Protein AF-A0A942IV85-F1 (afdb_monomer)

Radius of gyration: 24.31 Å; Cα contacts (8 Å, |Δi|>4): 214; chains: 1; bounding box: 46×43×75 Å

Structure (mmCIF, N/CA/C/O backbone):
data_AF-A0A942IV85-F1
#
_entry.id   AF-A0A942IV85-F1
#
loop_
_atom_site.group_PDB
_atom_site.id
_atom_site.type_symbol
_atom_site.label_atom_id
_atom_site.label_alt_id
_atom_site.label_comp_id
_atom_site.label_asym_id
_atom_site.label_entity_id
_atom_site.label_seq_id
_atom_site.pdbx_PDB_ins_code
_atom_site.Cartn_x
_atom_site.Cartn_y
_atom_site.Cartn_z
_atom_site.occupancy
_atom_site.B_iso_or_equiv
_atom_site.auth_seq_id
_atom_site.auth_comp_id
_atom_site.auth_asym_id
_atom_site.auth_atom_id
_atom_site.pdbx_PDB_model_num
ATOM 1 N N . MET A 1 1 ? 22.080 -27.939 54.620 1.00 50.59 1 MET A N 1
ATOM 2 C CA . MET A 1 1 ? 21.504 -26.982 53.640 1.00 50.59 1 MET A CA 1
ATOM 3 C C . MET A 1 1 ? 20.611 -27.717 52.631 1.00 50.59 1 MET A C 1
ATOM 5 O O . MET A 1 1 ? 20.996 -27.846 51.479 1.00 50.59 1 MET A O 1
ATOM 9 N N . SER A 1 2 ? 19.436 -28.221 53.040 1.00 52.16 2 SER A N 1
ATOM 10 C CA . SER A 1 2 ? 18.543 -28.974 52.127 1.00 52.16 2 SER A CA 1
ATOM 11 C C . SER A 1 2 ? 17.044 -28.656 52.254 1.00 52.16 2 SER A C 1
ATOM 13 O O . SER A 1 2 ? 16.281 -29.064 51.386 1.00 52.16 2 SER A O 1
ATOM 15 N N . ASP A 1 3 ? 16.595 -27.911 53.267 1.00 55.75 3 ASP A N 1
ATOM 16 C CA . ASP A 1 3 ? 15.151 -27.805 53.556 1.00 55.75 3 ASP A CA 1
ATOM 17 C C . ASP A 1 3 ? 14.451 -26.578 52.948 1.00 55.75 3 ASP A C 1
ATOM 19 O O . ASP A 1 3 ? 13.241 -26.570 52.723 1.00 55.75 3 ASP A O 1
ATOM 23 N N . THR A 1 4 ? 15.197 -25.521 52.623 1.00 48.81 4 THR A N 1
ATOM 24 C CA . THR A 1 4 ? 14.591 -24.247 52.204 1.00 48.81 4 THR A CA 1
ATOM 25 C C . THR A 1 4 ? 14.158 -24.240 50.735 1.00 48.81 4 THR A C 1
ATOM 27 O O . THR A 1 4 ? 13.223 -23.530 50.376 1.00 48.81 4 THR A O 1
ATOM 30 N N . LYS A 1 5 ? 14.788 -25.059 49.877 1.00 52.62 5 LYS A N 1
ATOM 31 C CA . LYS A 1 5 ? 14.434 -25.143 48.448 1.00 52.62 5 LYS A CA 1
ATOM 32 C C . LYS A 1 5 ? 13.103 -25.874 48.229 1.00 52.62 5 LYS A C 1
ATOM 34 O O . LYS A 1 5 ? 12.302 -25.428 47.416 1.00 52.62 5 LYS A O 1
ATOM 39 N N . ASN A 1 6 ? 12.818 -26.926 49.001 1.00 49.59 6 ASN A N 1
ATOM 40 C CA . ASN A 1 6 ? 11.584 -27.705 48.844 1.00 49.59 6 ASN A CA 1
ATOM 41 C C . ASN A 1 6 ? 10.332 -26.953 49.325 1.00 49.59 6 ASN A C 1
ATOM 43 O O . ASN A 1 6 ? 9.274 -27.068 48.713 1.00 49.59 6 ASN A O 1
ATOM 47 N N . LYS A 1 7 ? 10.447 -26.117 50.366 1.00 54.88 7 LYS A N 1
ATOM 48 C CA . LYS A 1 7 ? 9.315 -25.330 50.891 1.00 54.88 7 LYS A CA 1
ATOM 49 C C . LYS A 1 7 ? 8.825 -24.230 49.939 1.00 54.88 7 LYS A C 1
ATOM 51 O O . LYS A 1 7 ? 7.648 -23.891 49.983 1.00 54.88 7 LYS A O 1
ATOM 56 N N . ALA A 1 8 ? 9.692 -23.703 49.070 1.00 54.25 8 ALA A N 1
ATOM 57 C CA . ALA A 1 8 ? 9.336 -22.677 48.082 1.00 54.25 8 ALA A CA 1
ATOM 58 C C . ALA A 1 8 ? 8.758 -23.253 46.772 1.00 54.25 8 ALA A C 1
ATOM 60 O O . ALA A 1 8 ? 8.040 -22.558 46.057 1.00 54.25 8 ALA A O 1
ATOM 61 N N . LEU A 1 9 ? 9.033 -24.526 46.465 1.00 49.31 9 LEU A N 1
ATOM 62 C CA . LEU A 1 9 ? 8.540 -25.216 45.265 1.00 49.31 9 LEU A CA 1
ATOM 63 C C . LEU A 1 9 ? 7.081 -25.686 45.400 1.00 49.31 9 LEU A C 1
ATOM 65 O O . LEU A 1 9 ? 6.338 -25.656 44.420 1.00 49.31 9 LEU A O 1
ATOM 69 N N . VAL A 1 10 ? 6.642 -26.054 46.608 1.00 55.12 10 VAL A N 1
ATOM 70 C CA . VAL A 1 10 ? 5.277 -26.556 46.862 1.00 55.12 10 VAL A CA 1
ATOM 71 C C . VAL A 1 10 ? 4.178 -25.516 46.559 1.00 55.12 10 VAL A C 1
ATOM 73 O O . VAL A 1 10 ? 3.236 -25.867 45.846 1.00 55.12 10 VAL A O 1
ATOM 76 N N . PRO A 1 11 ? 4.278 -24.236 46.977 1.00 54.62 11 PRO A N 1
ATOM 77 C CA . PRO A 1 11 ? 3.274 -23.218 46.645 1.00 54.62 11 PRO A CA 1
ATOM 78 C C . PRO A 1 11 ? 3.204 -22.918 45.140 1.00 54.62 11 PRO A C 1
ATOM 80 O O . PRO A 1 11 ? 2.125 -22.689 44.592 1.00 54.62 11 PRO A O 1
ATOM 83 N N . ILE A 1 12 ? 4.347 -22.962 44.446 1.00 53.62 12 ILE A N 1
ATOM 84 C CA . ILE A 1 12 ? 4.438 -22.733 42.996 1.00 53.62 12 ILE A CA 1
ATOM 85 C C . ILE A 1 12 ? 3.801 -23.901 42.234 1.00 53.62 12 ILE A C 1
ATOM 87 O O . ILE A 1 12 ? 3.035 -23.684 41.296 1.00 53.62 12 ILE A O 1
ATOM 91 N N . GLN A 1 13 ? 4.041 -25.143 42.665 1.00 57.56 13 GLN A N 1
ATOM 92 C CA . GLN A 1 13 ? 3.409 -26.333 42.087 1.00 57.56 13 GLN A CA 1
ATOM 93 C C . GLN A 1 13 ? 1.899 -26.389 42.356 1.00 57.56 13 GLN A C 1
ATOM 95 O O . GLN A 1 13 ? 1.132 -26.753 41.461 1.00 57.56 13 GLN A O 1
ATOM 100 N N . GLN A 1 14 ? 1.449 -25.976 43.545 1.00 58.53 14 GLN A N 1
ATOM 101 C CA . GLN A 1 14 ? 0.024 -25.830 43.856 1.00 58.53 14 GLN A CA 1
ATOM 102 C C . GLN A 1 14 ? -0.627 -24.760 42.968 1.00 58.53 14 GLN A C 1
ATOM 104 O O . GLN A 1 14 ? -1.666 -25.022 42.364 1.00 58.53 14 GLN A O 1
ATOM 109 N N . SER A 1 15 ? 0.029 -23.611 42.782 1.00 57.16 15 SER A N 1
ATOM 110 C CA . SER A 1 15 ? -0.441 -22.529 41.904 1.00 57.16 15 SER A CA 1
ATOM 111 C C . SER A 1 15 ? -0.508 -22.956 40.430 1.00 57.16 15 SER A C 1
ATOM 113 O O . SER A 1 15 ? -1.513 -22.728 39.761 1.00 57.16 15 SER A O 1
ATOM 115 N N . LEU A 1 16 ? 0.506 -23.670 39.929 1.00 53.66 16 LEU A N 1
ATOM 116 C CA . LEU A 1 16 ? 0.514 -24.248 38.577 1.00 53.66 16 LEU A CA 1
ATOM 117 C C . LEU A 1 16 ? -0.600 -25.279 38.374 1.00 53.66 16 LEU A C 1
ATOM 119 O O . LEU A 1 16 ? -1.189 -25.354 37.297 1.00 53.66 16 LEU A O 1
ATOM 123 N N . THR A 1 17 ? -0.901 -26.070 39.403 1.00 65.44 17 THR A N 1
ATOM 124 C CA . THR A 1 17 ? -1.983 -27.060 39.356 1.00 65.44 17 THR A CA 1
ATOM 125 C C . THR A 1 17 ? -3.343 -26.374 39.269 1.00 65.44 17 THR A C 1
ATOM 127 O O . THR A 1 17 ? -4.186 -26.801 38.483 1.00 65.44 17 THR A O 1
ATOM 130 N N . VAL A 1 18 ? -3.541 -25.273 40.001 1.00 67.06 18 VAL A N 1
ATOM 131 C CA . VAL A 1 18 ? -4.758 -24.449 39.919 1.00 67.06 18 VAL A CA 1
ATOM 132 C C . VAL A 1 18 ? -4.914 -23.837 38.524 1.00 67.06 18 VAL A C 1
ATOM 134 O O . VAL A 1 18 ? -5.983 -23.964 37.932 1.00 67.06 18 VAL A O 1
ATOM 137 N N . VAL A 1 19 ? -3.848 -23.271 37.947 1.00 60.62 19 VAL A N 1
ATOM 138 C CA . VAL A 1 19 ? -3.878 -22.681 36.593 1.00 60.62 19 VAL A CA 1
ATOM 139 C C . VAL A 1 19 ? -4.186 -23.733 35.521 1.00 60.62 19 VAL A C 1
ATOM 141 O O . VAL A 1 19 ? -5.043 -23.510 34.668 1.00 60.62 19 VAL A O 1
ATOM 144 N N . LYS A 1 20 ? -3.560 -24.915 35.586 1.00 62.38 20 LYS A N 1
ATOM 145 C CA . LYS A 1 20 ? -3.846 -26.021 34.653 1.00 62.38 20 LYS A CA 1
ATOM 146 C C . LYS A 1 20 ? -5.282 -26.527 34.775 1.00 62.38 20 LYS A C 1
ATOM 148 O O . LYS A 1 20 ? -5.912 -26.834 33.767 1.00 62.38 20 LYS A O 1
ATOM 153 N N . LYS A 1 21 ? -5.812 -26.594 35.999 1.00 69.50 21 LYS A N 1
ATOM 154 C CA . LYS A 1 21 ? -7.201 -26.996 36.248 1.00 69.50 21 LYS A CA 1
ATOM 155 C C . LYS A 1 21 ? -8.179 -25.955 35.699 1.00 69.50 21 LYS A C 1
ATOM 157 O O . LYS A 1 21 ? -9.176 -26.339 35.099 1.00 69.50 21 LYS A O 1
ATOM 162 N N . GLN A 1 22 ? -7.859 -24.667 35.829 1.00 54.66 22 GLN A N 1
ATOM 163 C CA . GLN A 1 22 ? -8.651 -23.576 35.262 1.00 54.66 22 GLN A CA 1
ATOM 164 C C . GLN A 1 22 ? -8.666 -23.620 33.726 1.00 54.66 22 GLN A C 1
ATOM 166 O O . GLN A 1 22 ? -9.737 -23.528 33.138 1.00 54.66 22 GLN A O 1
ATOM 171 N N . LEU A 1 23 ? -7.515 -23.846 33.080 1.00 60.44 23 LEU A N 1
ATOM 172 C CA . LEU A 1 23 ? -7.414 -24.022 31.622 1.00 60.44 23 LEU A CA 1
ATOM 173 C C . LEU A 1 23 ? -8.252 -25.206 31.121 1.00 60.44 23 LEU A C 1
ATOM 175 O O . LEU A 1 23 ? -9.018 -25.062 30.173 1.00 60.44 23 LEU A O 1
ATOM 179 N N . ALA A 1 24 ? -8.183 -26.351 31.804 1.00 66.88 24 ALA A N 1
ATOM 180 C CA . ALA A 1 24 ? -8.961 -27.534 31.439 1.00 66.88 24 ALA A CA 1
ATOM 181 C C . ALA A 1 24 ? -10.480 -27.329 31.598 1.00 66.88 24 ALA A C 1
ATOM 183 O O . ALA A 1 24 ? -11.266 -27.889 30.833 1.00 66.88 24 ALA A O 1
ATOM 184 N N . ILE A 1 25 ? -10.906 -26.523 32.578 1.00 63.16 25 ILE A N 1
ATOM 185 C CA . ILE A 1 25 ? -12.312 -26.128 32.739 1.00 63.16 25 ILE A CA 1
ATOM 186 C C . ILE A 1 25 ? -12.743 -25.241 31.565 1.00 63.16 25 ILE A C 1
ATOM 188 O O . ILE A 1 25 ? -13.806 -25.482 30.997 1.00 63.16 25 ILE A O 1
ATOM 192 N N . THR A 1 26 ? -11.913 -24.281 31.149 1.00 55.78 26 THR A N 1
ATOM 193 C CA . THR A 1 26 ? -12.171 -23.435 29.972 1.00 55.78 26 THR A CA 1
ATOM 194 C C . THR A 1 26 ? -12.308 -24.270 28.696 1.00 55.78 26 THR A C 1
ATOM 196 O O . THR A 1 26 ? -13.283 -24.110 27.965 1.00 55.78 26 THR A O 1
ATOM 199 N N . ASP A 1 27 ? -11.409 -25.232 28.472 1.00 64.81 27 ASP A N 1
ATOM 200 C CA . ASP A 1 27 ? -11.456 -26.145 27.319 1.00 64.81 27 ASP A CA 1
ATOM 201 C C . ASP A 1 27 ? -12.686 -27.056 27.318 1.00 64.81 27 ASP A C 1
ATOM 203 O O . ASP A 1 27 ? -13.197 -27.423 26.257 1.00 64.81 27 ASP A O 1
ATOM 207 N N . LYS A 1 28 ? -13.177 -27.435 28.501 1.00 64.25 28 LYS A N 1
ATOM 208 C CA . LYS A 1 28 ? -14.387 -28.250 28.637 1.00 64.25 28 LYS A CA 1
ATOM 209 C C . LYS A 1 28 ? -15.650 -27.424 28.387 1.00 64.25 28 LYS A C 1
ATOM 211 O O . LYS A 1 28 ? -16.526 -27.866 27.650 1.00 64.25 28 LYS A O 1
ATOM 216 N N . LEU A 1 29 ? -15.700 -26.196 28.906 1.00 53.84 29 LEU A N 1
ATOM 217 C CA . LEU A 1 29 ? -16.782 -25.242 28.639 1.00 53.84 29 LEU A CA 1
ATOM 218 C C . LEU A 1 29 ? -16.855 -24.851 27.149 1.00 53.84 29 LEU A C 1
ATOM 220 O O . LEU A 1 29 ? -17.952 -24.671 26.624 1.00 53.84 29 LEU A O 1
ATOM 224 N N . LEU A 1 30 ? -15.717 -24.804 26.442 1.00 55.66 30 LEU A N 1
ATOM 225 C CA . LEU A 1 30 ? -15.637 -24.587 24.987 1.00 55.66 30 LEU A CA 1
ATOM 226 C C . LEU A 1 30 ? -16.273 -25.714 24.154 1.00 55.66 30 LEU A C 1
ATOM 228 O O . LEU A 1 30 ? -16.640 -25.483 23.000 1.00 55.66 30 LEU A O 1
ATOM 232 N N . LYS A 1 31 ? -16.400 -26.924 24.713 1.00 59.03 31 LYS A N 1
ATOM 233 C CA . LYS A 1 31 ? -16.857 -28.121 23.989 1.00 59.03 31 LYS A CA 1
ATOM 234 C C . LYS A 1 31 ? -18.334 -28.468 24.201 1.00 59.03 31 LYS A C 1
ATOM 236 O O . LYS A 1 31 ? -18.861 -29.236 23.405 1.00 59.03 31 LYS A O 1
ATOM 241 N N . GLU A 1 32 ? -19.011 -27.921 25.216 1.00 61.81 32 GLU A N 1
ATOM 242 C CA . GLU A 1 32 ? -20.296 -28.476 25.693 1.00 61.81 32 GLU A CA 1
ATOM 243 C C . GLU A 1 32 ? -21.572 -27.625 25.513 1.00 61.81 32 GLU A C 1
ATOM 245 O O . GLU A 1 32 ? -22.625 -28.059 25.968 1.00 61.81 32 GLU A O 1
ATOM 250 N N . SER A 1 33 ? -21.604 -26.477 24.819 1.00 45.06 33 SER A N 1
ATOM 251 C CA . SER A 1 33 ? -22.918 -25.852 24.527 1.00 45.06 33 SER A CA 1
ATOM 252 C C . SER A 1 33 ? -22.951 -24.875 23.347 1.00 45.06 33 SER A C 1
ATOM 254 O O . SER A 1 33 ? -21.920 -24.435 22.840 1.00 45.06 33 SER A O 1
ATOM 256 N N . ASP A 1 34 ? -24.167 -24.487 22.946 1.00 55.09 34 ASP A N 1
ATOM 257 C CA . ASP A 1 34 ? -24.512 -23.413 21.991 1.00 55.09 34 ASP A CA 1
ATOM 258 C C . ASP A 1 34 ? -23.911 -22.034 22.376 1.00 55.09 34 ASP A C 1
ATOM 260 O O . ASP A 1 34 ? -23.892 -21.085 21.591 1.00 55.09 34 ASP A O 1
ATOM 264 N N . GLN A 1 35 ? -23.293 -21.931 23.561 1.00 49.50 35 GLN A N 1
ATOM 265 C CA . GLN A 1 35 ? -22.376 -20.843 23.892 1.00 49.50 35 GLN A CA 1
ATOM 266 C C . GLN A 1 35 ? -21.073 -20.881 23.088 1.00 49.50 35 GLN A C 1
ATOM 268 O O . GLN A 1 35 ? -20.356 -19.895 23.097 1.00 49.50 35 GLN A O 1
ATOM 273 N N . SER A 1 36 ? -20.767 -21.928 22.321 1.00 48.81 36 SER A N 1
ATOM 274 C CA . SER A 1 36 ? -19.598 -21.973 21.431 1.00 48.81 36 SER A CA 1
ATOM 275 C C . SER A 1 36 ? -19.597 -20.851 20.390 1.00 48.81 36 SER A C 1
ATOM 277 O O . SER A 1 36 ? -18.526 -20.375 20.031 1.00 48.81 36 SER A O 1
ATOM 279 N N . LYS A 1 37 ? -20.763 -20.352 19.947 1.00 48.72 37 LYS A N 1
ATOM 280 C CA . LYS A 1 37 ? -20.853 -19.154 19.092 1.00 48.72 37 LYS A CA 1
ATOM 281 C C . LYS A 1 37 ? -20.608 -17.864 19.867 1.00 48.72 37 LYS A C 1
ATOM 283 O O . LYS A 1 37 ? -19.941 -16.985 19.338 1.00 48.72 37 LYS A O 1
ATOM 288 N N . LEU A 1 38 ? -21.117 -17.738 21.094 1.00 43.38 38 LEU A N 1
ATOM 289 C CA . LEU A 1 38 ? -20.941 -16.539 21.922 1.00 43.38 38 LEU A CA 1
ATOM 290 C C . LEU A 1 38 ? -19.527 -16.460 22.510 1.00 43.38 38 LEU A C 1
ATOM 292 O O . LEU A 1 38 ? -18.919 -15.404 22.478 1.00 43.38 38 LEU A O 1
ATOM 296 N N . VAL A 1 39 ? -18.974 -17.583 22.959 1.00 49.47 39 VAL A N 1
ATOM 297 C CA . VAL A 1 39 ? -17.593 -17.750 23.416 1.00 49.47 39 VAL A CA 1
ATOM 298 C C . VAL A 1 39 ? -16.628 -17.664 22.242 1.00 49.47 39 VAL A C 1
ATOM 300 O O . VAL A 1 39 ? -15.606 -17.021 22.405 1.00 49.47 39 VAL A O 1
ATOM 303 N N . ARG A 1 40 ? -16.950 -18.172 21.036 1.00 47.59 40 ARG A N 1
ATOM 304 C CA . ARG A 1 40 ? -16.190 -17.797 19.827 1.00 47.59 40 ARG A CA 1
ATOM 305 C C . ARG A 1 40 ? -16.285 -16.306 19.571 1.00 47.59 40 ARG A C 1
ATOM 307 O O . ARG A 1 40 ? -15.249 -15.724 19.357 1.00 47.59 40 ARG A O 1
ATOM 314 N N . LYS A 1 41 ? -17.459 -15.675 19.658 1.00 45.84 41 LYS A N 1
ATOM 315 C CA . LYS A 1 41 ? -17.636 -14.225 19.448 1.00 45.84 41 LYS A CA 1
ATOM 316 C C . LYS A 1 41 ? -16.918 -13.366 20.501 1.00 45.84 41 LYS A C 1
ATOM 318 O O . LYS A 1 41 ? -16.507 -12.260 20.180 1.00 45.84 41 LYS A O 1
ATOM 323 N N . ILE A 1 42 ? -16.764 -13.869 21.729 1.00 47.53 42 ILE A N 1
ATOM 324 C CA . ILE A 1 42 ? -16.008 -13.251 22.831 1.00 47.53 42 ILE A CA 1
ATOM 325 C C . ILE A 1 42 ? -14.507 -13.542 22.687 1.00 47.53 42 ILE A C 1
ATOM 327 O O . ILE A 1 42 ? -13.712 -12.636 22.874 1.00 47.53 42 ILE A O 1
ATOM 331 N N . ALA A 1 43 ? -14.103 -14.748 22.282 1.00 46.94 43 ALA A N 1
ATOM 332 C CA . ALA A 1 43 ? -12.709 -15.110 22.011 1.00 46.94 43 ALA A CA 1
ATOM 333 C C . ALA A 1 43 ? -12.173 -14.401 20.753 1.00 46.94 43 ALA A C 1
ATOM 335 O O . ALA A 1 43 ? -11.098 -13.821 20.799 1.00 46.94 43 ALA A O 1
ATOM 336 N N . THR A 1 44 ? -12.967 -14.304 19.682 1.00 48.84 44 THR A N 1
ATOM 337 C CA . THR A 1 44 ? -12.741 -13.405 18.531 1.00 48.84 44 THR A CA 1
ATOM 338 C C . THR A 1 44 ? -13.067 -11.945 18.853 1.00 48.84 44 THR A C 1
ATOM 340 O O . THR A 1 44 ? -12.898 -11.076 18.012 1.00 48.84 44 THR A O 1
ATOM 343 N N . GLY A 1 45 ? -13.631 -11.669 20.030 1.00 43.25 45 GLY A N 1
ATOM 344 C CA . GLY A 1 45 ? -13.778 -10.321 20.580 1.00 43.25 45 GLY A CA 1
ATOM 345 C C . GLY A 1 45 ? -12.571 -9.904 21.427 1.00 43.25 45 GLY A C 1
ATOM 346 O O . GLY A 1 45 ? -12.481 -8.743 21.812 1.00 43.25 45 GLY A O 1
ATOM 347 N N . LEU A 1 46 ? -11.659 -10.842 21.709 1.00 41.38 46 LEU A N 1
ATOM 348 C CA . LEU A 1 46 ? -10.418 -10.658 22.463 1.00 41.38 46 LEU A CA 1
A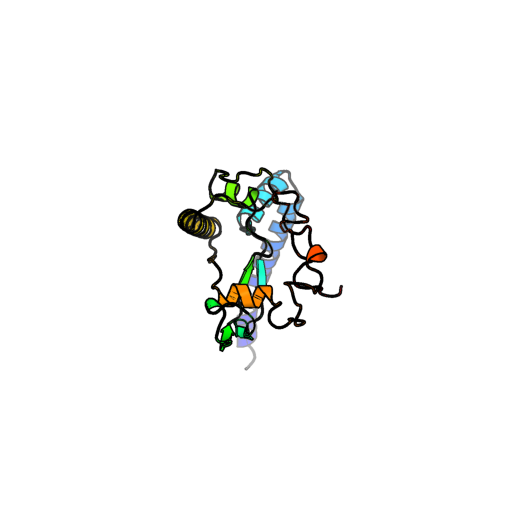TOM 349 C C . LEU A 1 46 ? -9.175 -10.826 21.584 1.00 41.38 46 LEU A C 1
ATOM 351 O O . LEU A 1 46 ? -8.174 -10.161 21.827 1.00 41.38 46 LEU A O 1
ATOM 355 N N . GLU A 1 47 ? -9.250 -11.614 20.516 1.00 44.62 47 GLU A N 1
ATOM 356 C CA . GLU A 1 47 ? -8.420 -11.371 19.346 1.00 44.62 47 GLU A CA 1
ATOM 357 C C . GLU A 1 47 ? -9.092 -10.268 18.548 1.00 44.62 47 GLU A C 1
ATOM 359 O O . GLU A 1 47 ? -10.036 -10.503 17.796 1.00 44.62 47 GLU A O 1
ATOM 364 N N . VAL A 1 48 ? -8.610 -9.041 18.707 1.00 46.72 48 VAL A N 1
ATOM 365 C CA . VAL A 1 48 ? -8.759 -8.059 17.643 1.00 46.72 48 VAL A CA 1
ATOM 366 C C . VAL A 1 48 ? -8.049 -8.652 16.424 1.00 46.72 48 VAL A C 1
ATOM 368 O O . VAL A 1 48 ? -6.855 -8.444 16.221 1.00 46.72 48 VAL A O 1
ATOM 371 N N . ILE A 1 49 ? -8.771 -9.448 15.635 1.00 53.41 49 ILE A N 1
ATOM 372 C CA . ILE A 1 49 ? -8.314 -9.882 14.325 1.00 53.41 49 ILE A CA 1
ATOM 373 C C . ILE A 1 49 ? -8.141 -8.580 13.559 1.00 53.41 49 ILE A C 1
ATOM 375 O O . ILE A 1 49 ? -9.119 -7.873 13.299 1.00 53.41 49 ILE A O 1
ATOM 379 N N . SER A 1 50 ? -6.885 -8.210 13.302 1.00 63.28 50 SER A N 1
ATOM 380 C CA . SER A 1 50 ? -6.584 -7.073 12.446 1.00 63.28 50 SER A CA 1
ATOM 381 C C . SER A 1 50 ? -7.399 -7.248 11.165 1.00 63.28 50 SER A C 1
ATOM 383 O O . SER A 1 50 ? -7.262 -8.289 10.518 1.00 63.28 50 SER A O 1
ATOM 385 N N . PRO A 1 51 ? -8.245 -6.276 10.781 1.00 74.12 51 PRO A N 1
ATOM 386 C CA . PRO A 1 51 ? -8.979 -6.377 9.527 1.00 74.12 51 PRO A CA 1
ATOM 387 C C . PRO A 1 51 ? -8.028 -6.378 8.323 1.00 74.12 51 PRO A C 1
ATOM 389 O O . PRO A 1 51 ? -8.439 -6.767 7.241 1.00 74.12 51 PRO A O 1
ATOM 392 N N . ILE A 1 52 ? -6.770 -5.966 8.516 1.00 86.19 52 ILE A N 1
ATOM 393 C CA . ILE A 1 52 ? -5.746 -5.885 7.479 1.00 86.19 52 ILE A CA 1
ATOM 394 C C . ILE A 1 52 ? -4.720 -7.001 7.689 1.00 86.19 52 ILE A C 1
ATOM 396 O O . ILE A 1 52 ? -4.105 -7.099 8.757 1.00 86.19 52 ILE A O 1
ATOM 400 N N . GLU A 1 53 ? -4.498 -7.811 6.655 1.00 89.69 53 GLU A N 1
ATOM 401 C CA . GLU A 1 53 ? -3.381 -8.756 6.612 1.00 89.69 53 GLU A CA 1
ATOM 402 C C . GLU A 1 53 ? -2.060 -7.988 6.434 1.00 89.69 53 GLU A C 1
ATOM 404 O O . GLU A 1 53 ? -1.866 -7.269 5.450 1.00 89.69 53 GLU A O 1
ATOM 409 N N . MET A 1 54 ? -1.146 -8.146 7.390 1.00 91.62 54 MET A N 1
ATOM 410 C CA . MET A 1 54 ? 0.153 -7.472 7.408 1.00 91.62 54 MET A CA 1
ATOM 411 C C . MET A 1 54 ? 1.277 -8.478 7.155 1.00 91.62 54 MET A C 1
ATOM 413 O O . MET A 1 54 ? 1.239 -9.596 7.666 1.00 91.62 54 MET A O 1
ATOM 417 N N . VAL A 1 55 ? 2.306 -8.063 6.420 1.00 92.38 55 VAL A N 1
ATOM 418 C CA . VAL A 1 55 ? 3.523 -8.849 6.177 1.00 92.38 55 VAL A CA 1
ATOM 419 C C . VAL A 1 55 ? 4.684 -8.228 6.939 1.00 92.38 55 VAL A C 1
ATOM 421 O O . VAL A 1 55 ? 4.861 -7.009 6.918 1.00 92.38 55 VAL A O 1
ATOM 424 N N . PHE A 1 56 ? 5.464 -9.070 7.617 1.00 94.12 56 PHE A N 1
ATOM 425 C CA . PHE A 1 56 ? 6.702 -8.661 8.272 1.00 94.12 56 PHE A CA 1
ATOM 426 C C . PHE A 1 56 ? 7.807 -8.447 7.237 1.00 94.12 56 PHE A C 1
ATOM 428 O O . PHE A 1 56 ? 8.093 -9.334 6.431 1.00 94.12 56 PHE A O 1
ATOM 435 N N . VAL A 1 57 ? 8.453 -7.289 7.296 1.00 95.25 57 VAL A N 1
ATOM 436 C CA . VAL A 1 57 ? 9.576 -6.918 6.443 1.00 95.25 57 VAL A CA 1
ATOM 437 C C . VAL A 1 57 ? 10.804 -6.738 7.329 1.00 95.25 57 VAL A C 1
ATOM 439 O O . VAL A 1 57 ? 10.837 -5.860 8.191 1.00 95.25 57 VAL A O 1
ATOM 442 N N . ASN A 1 58 ? 11.822 -7.572 7.097 1.00 96.56 58 ASN A N 1
ATOM 443 C CA . ASN A 1 58 ? 13.121 -7.413 7.748 1.00 96.56 58 ASN A CA 1
ATOM 444 C C . ASN A 1 58 ? 13.775 -6.124 7.236 1.00 96.56 58 ASN A C 1
ATOM 446 O O . ASN A 1 58 ? 13.926 -5.940 6.021 1.00 96.56 58 ASN A O 1
ATOM 450 N N . GLY A 1 59 ? 14.173 -5.260 8.162 1.00 95.69 59 GLY A N 1
ATOM 451 C CA . GLY A 1 59 ? 14.918 -4.043 7.898 1.00 95.69 59 GLY A CA 1
ATOM 452 C C . GLY A 1 59 ? 16.265 -4.335 7.243 1.00 95.69 59 GLY A C 1
ATOM 453 O O . GLY A 1 59 ? 16.774 -5.459 7.256 1.00 95.69 59 GLY A O 1
ATOM 454 N N . GLY A 1 60 ? 16.835 -3.312 6.630 1.00 96.19 60 GLY A N 1
ATOM 455 C CA . GLY A 1 60 ? 18.048 -3.426 5.839 1.00 96.19 60 GLY A CA 1
ATOM 456 C C . GLY A 1 60 ? 18.447 -2.086 5.248 1.00 96.19 60 GLY A C 1
ATOM 457 O O . GLY A 1 60 ? 17.755 -1.079 5.421 1.00 96.19 60 GLY A O 1
ATOM 458 N N . THR A 1 61 ? 19.579 -2.084 4.555 1.00 96.25 61 THR A N 1
ATOM 459 C CA . THR A 1 61 ? 20.065 -0.928 3.802 1.00 96.25 61 THR A CA 1
ATOM 460 C C . THR A 1 61 ? 19.851 -1.180 2.318 1.00 96.25 61 THR A C 1
ATOM 462 O O . THR A 1 61 ? 20.175 -2.261 1.826 1.00 96.25 61 THR A O 1
ATOM 465 N N . PHE A 1 62 ? 19.317 -0.194 1.603 1.00 95.19 62 PHE A N 1
ATOM 466 C CA . PHE A 1 62 ? 19.145 -0.257 0.155 1.00 95.19 62 PHE A CA 1
ATOM 467 C C . PHE A 1 62 ? 19.431 1.092 -0.498 1.00 95.19 62 PHE A C 1
ATOM 469 O O . PHE A 1 62 ? 19.405 2.135 0.154 1.00 95.19 62 PHE A O 1
ATOM 476 N N . GLU A 1 63 ? 19.677 1.051 -1.802 1.00 95.25 63 GLU A N 1
ATOM 477 C CA . GLU A 1 63 ? 19.825 2.239 -2.632 1.00 95.25 63 GLU A CA 1
ATOM 478 C C . GLU A 1 63 ? 18.445 2.669 -3.148 1.00 95.25 63 GLU A C 1
ATOM 480 O O . GLU A 1 63 ? 17.831 1.976 -3.964 1.00 95.25 63 GLU A O 1
ATOM 485 N N . MET A 1 64 ? 17.947 3.793 -2.631 1.00 95.06 64 MET A N 1
ATOM 486 C CA . MET A 1 64 ? 16.659 4.379 -2.993 1.00 95.06 64 MET A CA 1
ATOM 487 C C . MET A 1 64 ? 16.814 5.324 -4.187 1.00 95.06 64 MET A C 1
ATOM 489 O O . MET A 1 64 ? 17.783 6.084 -4.257 1.00 95.06 64 MET A O 1
ATOM 493 N N . GLY A 1 65 ? 15.846 5.305 -5.104 1.00 93.19 65 GLY A N 1
ATOM 494 C CA . GLY A 1 65 ? 15.829 6.140 -6.309 1.00 93.19 65 GLY A CA 1
ATOM 495 C C . GLY A 1 65 ? 16.267 5.415 -7.586 1.00 93.19 65 GLY A C 1
ATOM 496 O O . GLY A 1 65 ? 16.382 4.185 -7.641 1.00 93.19 65 GLY A O 1
ATOM 497 N N . ASN A 1 66 ? 16.474 6.185 -8.656 1.00 90.62 66 ASN A N 1
ATOM 498 C CA . ASN A 1 66 ? 16.782 5.659 -9.986 1.00 90.62 66 ASN A CA 1
ATOM 499 C C . ASN A 1 66 ? 17.676 6.619 -10.793 1.00 90.62 66 ASN A C 1
ATOM 501 O O . ASN A 1 66 ? 17.264 7.717 -11.172 1.00 90.62 66 ASN A O 1
ATOM 505 N N . SER A 1 67 ? 18.897 6.185 -11.118 1.00 90.62 67 SER A N 1
ATOM 506 C CA . SER A 1 67 ? 19.863 6.968 -11.906 1.00 90.62 67 SER A CA 1
ATOM 507 C C . SER A 1 67 ? 19.427 7.207 -13.353 1.00 90.62 67 SER A C 1
ATOM 509 O O . SER A 1 67 ? 19.832 8.204 -13.953 1.00 90.62 67 SER A O 1
ATOM 511 N N . ASP A 1 68 ? 18.568 6.346 -13.892 1.00 90.94 68 ASP A N 1
ATOM 512 C CA . ASP A 1 68 ? 18.010 6.471 -15.242 1.00 90.94 68 ASP A CA 1
ATOM 513 C C . ASP A 1 68 ? 16.593 7.075 -15.227 1.00 90.94 68 ASP A C 1
ATOM 515 O O . ASP A 1 68 ? 15.976 7.256 -16.275 1.00 90.94 68 ASP A O 1
ATOM 519 N N . GLY A 1 69 ? 16.080 7.404 -14.035 1.00 87.31 69 GLY A N 1
ATOM 520 C CA . GLY A 1 69 ? 14.748 7.961 -13.817 1.00 87.31 69 GLY A CA 1
ATOM 521 C C . GLY A 1 69 ? 14.655 9.473 -14.027 1.00 87.31 69 GLY A C 1
ATOM 522 O O . GLY A 1 69 ? 15.581 10.136 -14.513 1.00 87.31 69 GLY A O 1
ATOM 523 N N . HIS A 1 70 ? 13.514 10.038 -13.633 1.00 90.62 70 HIS A N 1
ATOM 524 C CA . HIS A 1 70 ? 13.297 11.484 -13.642 1.00 90.62 70 HIS A CA 1
ATOM 525 C C . HIS A 1 70 ? 14.153 12.207 -12.589 1.00 90.62 70 HIS A C 1
ATOM 527 O O . HIS A 1 70 ? 14.615 11.608 -11.624 1.00 90.62 70 HIS A O 1
ATOM 533 N N . ASP A 1 71 ? 14.313 13.528 -12.719 1.00 91.38 71 ASP A N 1
ATOM 534 C CA . ASP A 1 71 ? 15.129 14.334 -11.790 1.00 91.38 71 ASP A CA 1
ATOM 535 C C . ASP A 1 71 ? 14.682 14.227 -10.325 1.00 91.38 71 ASP A C 1
ATOM 537 O O . ASP A 1 71 ? 15.497 14.366 -9.419 1.00 91.38 71 ASP A O 1
ATOM 541 N N . LYS A 1 72 ? 13.396 13.945 -10.084 1.00 92.00 72 LYS A N 1
ATOM 542 C CA . LYS A 1 72 ? 12.839 13.749 -8.735 1.00 92.00 72 LYS A CA 1
ATOM 543 C C . LYS A 1 72 ? 13.151 12.379 -8.125 1.00 92.00 72 LYS A C 1
ATOM 545 O O . LYS A 1 72 ? 12.929 12.200 -6.938 1.00 92.00 72 LYS A O 1
ATOM 550 N N . GLU A 1 73 ? 13.649 11.437 -8.921 1.00 91.44 73 GLU A N 1
ATOM 551 C CA . GLU A 1 73 ? 14.074 10.098 -8.486 1.00 91.44 73 GLU A CA 1
ATOM 552 C C . GLU A 1 73 ? 15.594 10.044 -8.228 1.00 91.44 73 GLU A C 1
ATOM 554 O O . GLU A 1 73 ? 16.143 8.982 -7.933 1.00 91.44 73 GLU A O 1
ATOM 559 N N . LYS A 1 74 ? 16.286 11.185 -8.370 1.00 92.44 74 LYS A N 1
ATOM 560 C CA . LYS A 1 74 ? 17.741 11.339 -8.258 1.00 92.44 74 LYS A CA 1
ATOM 561 C C . LYS A 1 74 ? 18.120 12.247 -7.077 1.00 92.44 74 LYS A C 1
ATOM 563 O O . LYS A 1 74 ? 17.357 13.147 -6.733 1.00 92.44 74 LYS A O 1
ATOM 568 N N . PRO A 1 75 ? 19.340 12.105 -6.526 1.00 94.81 75 PRO A N 1
ATOM 569 C CA . PRO A 1 75 ? 20.284 11.024 -6.791 1.00 94.81 75 PRO A CA 1
ATOM 570 C C . PRO A 1 75 ? 19.855 9.725 -6.102 1.00 94.81 75 PRO A C 1
ATOM 572 O O . PRO A 1 75 ? 19.120 9.737 -5.113 1.00 94.81 75 PRO A O 1
ATOM 575 N N . VAL A 1 76 ? 20.387 8.613 -6.607 1.00 96.25 76 VAL A N 1
ATOM 576 C CA . VAL A 1 76 ? 20.371 7.358 -5.857 1.00 96.25 76 VAL A CA 1
ATOM 577 C C . VAL A 1 76 ? 21.138 7.572 -4.553 1.00 96.25 76 VAL A C 1
ATOM 579 O O . VAL A 1 76 ? 22.231 8.148 -4.570 1.00 96.25 76 VAL A O 1
ATOM 582 N N . HIS A 1 77 ? 20.551 7.169 -3.432 1.00 96.12 77 HIS A N 1
ATOM 583 C CA . HIS A 1 77 ? 21.152 7.343 -2.115 1.00 96.12 77 HIS A CA 1
ATOM 584 C C . HIS A 1 77 ? 20.805 6.186 -1.178 1.00 96.12 77 HIS A C 1
ATOM 586 O O . HIS A 1 77 ? 19.736 5.581 -1.266 1.00 96.12 77 HIS A O 1
ATOM 592 N N . SER A 1 78 ? 21.715 5.915 -0.245 1.00 97.25 78 SER A N 1
ATOM 593 C CA . SER A 1 78 ? 21.582 4.812 0.700 1.00 97.25 78 SER A CA 1
ATOM 594 C C . SER A 1 78 ? 20.615 5.155 1.833 1.00 97.25 78 SER A C 1
ATOM 596 O O . SER A 1 78 ? 20.753 6.197 2.483 1.00 97.25 78 SER A O 1
ATOM 598 N N . VAL A 1 79 ? 19.662 4.265 2.105 1.00 97.81 79 VAL A N 1
ATOM 599 C CA . VAL A 1 79 ? 18.690 4.387 3.198 1.00 97.81 79 VAL A CA 1
ATOM 600 C C . VAL A 1 79 ? 18.696 3.111 4.031 1.00 97.81 79 VAL A C 1
ATOM 602 O O . VAL A 1 79 ? 18.613 2.012 3.488 1.00 97.81 79 VAL A O 1
ATOM 605 N N . THR A 1 80 ? 18.753 3.256 5.357 1.00 97.88 80 THR A N 1
ATOM 606 C CA . THR A 1 80 ? 18.684 2.137 6.309 1.00 97.88 80 THR A CA 1
ATOM 607 C C . THR A 1 80 ? 17.356 2.163 7.051 1.00 97.88 80 THR A C 1
ATOM 609 O O . THR A 1 80 ? 17.020 3.159 7.692 1.00 97.88 80 TH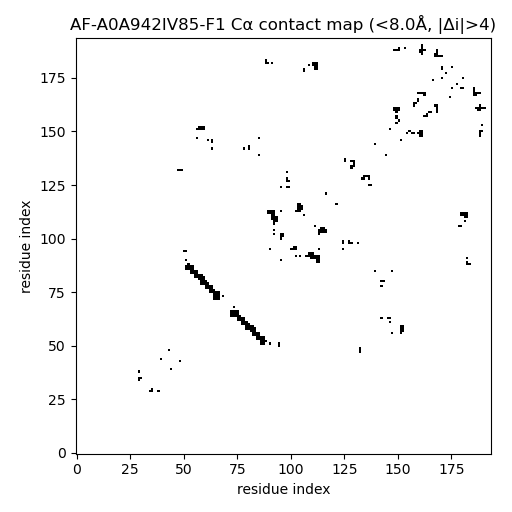R A O 1
ATOM 612 N N . LEU A 1 81 ? 16.622 1.054 6.996 1.00 98.06 81 LEU A N 1
ATOM 613 C CA . LEU A 1 81 ? 15.336 0.868 7.663 1.00 98.06 81 LEU A CA 1
ATOM 614 C C . LEU A 1 81 ? 15.452 -0.190 8.763 1.00 98.06 81 LEU A C 1
ATOM 616 O O . LEU A 1 81 ? 16.141 -1.196 8.599 1.00 98.06 81 LEU A O 1
ATOM 620 N N . THR A 1 82 ? 14.752 0.020 9.875 1.00 98.06 82 THR A N 1
ATOM 621 C CA . THR A 1 82 ? 14.509 -1.023 10.884 1.00 98.06 82 THR A CA 1
ATOM 622 C C . THR A 1 82 ? 13.376 -1.942 10.441 1.00 98.06 82 THR A C 1
ATOM 624 O O . THR A 1 82 ? 12.632 -1.590 9.533 1.00 98.06 82 THR A O 1
ATOM 627 N N . ASP A 1 83 ? 13.204 -3.084 11.107 1.00 97.81 83 ASP A N 1
ATOM 628 C CA . ASP A 1 83 ? 12.079 -3.991 10.860 1.00 97.81 83 ASP A CA 1
ATOM 629 C C . ASP A 1 83 ? 10.724 -3.281 10.972 1.00 97.81 83 ASP A C 1
ATOM 631 O O . ASP A 1 83 ? 10.508 -2.438 11.851 1.00 97.81 83 ASP A O 1
ATOM 635 N N . PHE A 1 84 ? 9.790 -3.650 10.099 1.00 96.56 84 PHE A N 1
ATOM 636 C CA . PHE A 1 84 ? 8.444 -3.088 10.082 1.00 96.56 84 PHE A CA 1
ATOM 637 C C . PHE A 1 84 ? 7.423 -4.082 9.525 1.00 96.56 84 PHE A C 1
ATOM 639 O O . PHE A 1 84 ? 7.758 -5.161 9.039 1.00 96.56 84 PHE A O 1
ATOM 646 N N . TYR A 1 85 ? 6.149 -3.705 9.604 1.00 95.56 85 TYR A N 1
ATOM 647 C CA . TYR A 1 85 ? 5.057 -4.409 8.942 1.00 95.56 85 TYR A CA 1
ATOM 648 C C . TYR A 1 85 ? 4.438 -3.503 7.883 1.00 95.56 85 TYR A C 1
ATOM 650 O O . TYR A 1 85 ? 4.259 -2.307 8.117 1.00 95.56 85 TYR A O 1
ATOM 658 N N . ILE A 1 86 ? 4.050 -4.076 6.749 1.00 95.69 86 ILE A N 1
ATOM 659 C CA . ILE A 1 86 ? 3.300 -3.382 5.698 1.00 95.69 86 ILE A CA 1
ATOM 660 C C . ILE A 1 86 ? 2.077 -4.207 5.302 1.00 95.69 86 ILE A C 1
ATOM 662 O O . ILE A 1 86 ? 2.089 -5.432 5.419 1.00 95.69 86 ILE A O 1
ATOM 666 N N . GLY A 1 87 ? 1.001 -3.545 4.875 1.00 94.62 87 GLY A N 1
ATOM 667 C CA . GLY A 1 87 ? -0.184 -4.245 4.381 1.00 94.62 87 GLY A CA 1
ATOM 668 C C . GLY A 1 87 ? 0.184 -5.134 3.195 1.00 94.62 87 GLY A C 1
ATOM 669 O O . GLY A 1 87 ? 0.837 -4.671 2.260 1.00 94.62 87 GLY A O 1
ATOM 670 N N . LYS A 1 88 ? -0.239 -6.402 3.225 1.00 92.38 88 LYS A N 1
ATOM 671 C CA . LYS A 1 88 ? -0.012 -7.350 2.120 1.00 92.38 88 LYS A CA 1
ATOM 672 C C . LYS A 1 88 ? -0.657 -6.872 0.820 1.00 92.38 88 LYS A C 1
ATOM 674 O O . LYS A 1 88 ? -0.157 -7.130 -0.272 1.00 92.38 88 LYS A O 1
ATOM 679 N N . TYR A 1 89 ? -1.782 -6.182 0.966 1.00 94.25 89 TYR A N 1
ATOM 680 C CA . TYR A 1 89 ? -2.594 -5.633 -0.103 1.00 94.25 89 TYR A CA 1
ATOM 681 C C . TYR A 1 89 ? -2.918 -4.166 0.186 1.00 94.25 89 TYR A C 1
ATOM 683 O O . TYR A 1 89 ? -2.801 -3.698 1.321 1.00 94.25 89 TYR A O 1
ATOM 691 N N . GLN A 1 90 ? -3.367 -3.435 -0.837 1.00 96.12 90 GLN A N 1
ATOM 692 C CA . GLN A 1 90 ? -4.051 -2.165 -0.610 1.00 96.12 90 GLN A CA 1
ATOM 693 C C . GLN A 1 90 ? -5.303 -2.388 0.249 1.00 96.12 90 GLN A C 1
ATOM 695 O O . GLN A 1 90 ? -5.974 -3.411 0.102 1.00 96.12 90 GLN A O 1
ATOM 700 N N . VAL A 1 91 ? -5.650 -1.399 1.079 1.00 97.00 91 VAL A N 1
ATOM 701 C CA . VAL A 1 91 ? -6.875 -1.435 1.892 1.00 97.00 91 VAL A CA 1
ATOM 702 C C . VAL A 1 91 ? -8.089 -1.636 0.987 1.00 97.00 91 VAL A C 1
ATOM 704 O O . VAL A 1 91 ? -8.318 -0.870 0.043 1.00 97.00 91 VAL A O 1
ATOM 707 N N . THR A 1 92 ? -8.873 -2.670 1.271 1.00 97.75 92 THR A N 1
ATOM 708 C CA . THR A 1 92 ? -10.044 -3.029 0.471 1.00 97.75 92 THR A CA 1
ATOM 709 C C . THR A 1 92 ? -11.262 -2.179 0.828 1.00 97.75 92 THR A C 1
ATOM 711 O O . THR A 1 92 ? -11.363 -1.585 1.905 1.00 97.75 92 THR A O 1
ATOM 714 N N . GLN A 1 93 ? -12.253 -2.134 -0.062 1.00 98.19 93 GLN A N 1
ATOM 715 C CA . GLN A 1 93 ? -13.512 -1.430 0.198 1.00 98.19 93 GLN A CA 1
ATOM 716 C C . GLN A 1 93 ? -14.273 -2.014 1.388 1.00 98.19 93 GLN A C 1
ATOM 718 O O . GLN A 1 93 ? -14.979 -1.277 2.080 1.00 98.19 93 GLN A O 1
ATOM 723 N N . LYS A 1 94 ? -14.165 -3.326 1.627 1.00 96.50 94 LYS A N 1
ATOM 724 C CA . LYS A 1 94 ? -14.742 -3.982 2.804 1.00 96.50 94 LYS A CA 1
ATOM 725 C C . LYS A 1 94 ? -14.077 -3.495 4.091 1.00 96.50 94 LYS A C 1
ATOM 727 O O . LYS A 1 94 ? -14.780 -3.005 4.971 1.00 96.50 94 LYS A O 1
ATOM 732 N N . GLU A 1 95 ? -12.750 -3.549 4.162 1.00 95.88 95 GLU A N 1
ATOM 733 C CA . GLU A 1 95 ? -11.972 -3.076 5.318 1.00 95.88 95 GLU A CA 1
ATOM 734 C C . GLU A 1 95 ? -12.225 -1.591 5.597 1.00 95.88 95 GLU A C 1
ATOM 736 O O . GLU A 1 95 ? -12.422 -1.189 6.745 1.00 95.88 95 GLU A O 1
ATOM 741 N N . TRP A 1 96 ? -12.288 -0.765 4.547 1.00 97.56 96 TRP A N 1
ATOM 742 C CA . TRP A 1 96 ? -12.644 0.646 4.675 1.00 97.56 96 TRP A CA 1
ATOM 743 C C . TRP A 1 96 ? -14.031 0.826 5.296 1.00 97.56 96 TRP A C 1
ATO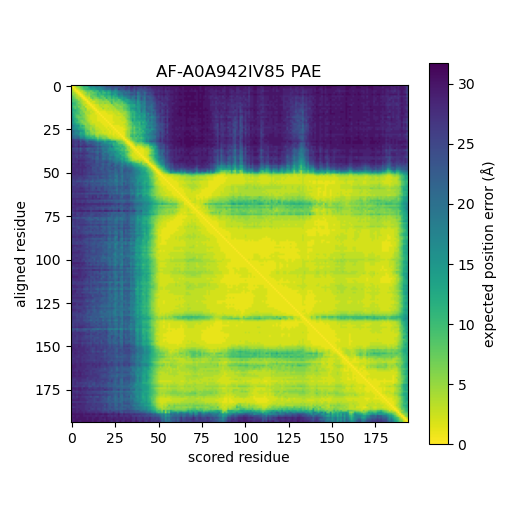M 745 O O . TRP A 1 96 ? -14.175 1.536 6.294 1.00 97.56 96 TRP A O 1
ATOM 755 N N . LYS A 1 97 ? -15.054 0.151 4.752 1.00 96.94 97 LYS A N 1
ATOM 756 C CA . LYS A 1 97 ? -16.439 0.212 5.252 1.00 96.94 97 LYS A CA 1
ATOM 757 C C . LYS A 1 97 ? -16.550 -0.196 6.719 1.00 96.94 97 LYS A C 1
ATOM 759 O O . LYS A 1 97 ? -17.287 0.443 7.463 1.00 96.94 97 LYS A O 1
ATOM 764 N N . GLU A 1 98 ? -15.821 -1.221 7.149 1.00 94.94 98 GLU A N 1
ATOM 765 C CA . GLU A 1 98 ? -15.856 -1.714 8.532 1.00 94.94 98 GLU A CA 1
ATOM 766 C C . GLU A 1 98 ? -15.307 -0.711 9.562 1.00 94.94 98 GLU A C 1
ATOM 768 O O . GLU A 1 98 ? -15.686 -0.764 10.740 1.00 94.94 98 GLU A O 1
ATOM 773 N N . ILE A 1 99 ? -14.424 0.198 9.140 1.00 95.19 99 ILE A N 1
ATOM 774 C CA . ILE A 1 99 ? -13.828 1.240 9.991 1.00 95.19 99 ILE A CA 1
ATOM 775 C C . ILE A 1 99 ? -14.550 2.583 9.835 1.00 95.19 99 ILE A C 1
ATOM 777 O O . ILE A 1 99 ? -14.802 3.278 10.820 1.00 95.19 99 ILE A O 1
ATOM 781 N N . MET A 1 100 ? -14.884 2.966 8.602 1.00 96.50 100 MET A N 1
ATOM 782 C CA . MET A 1 100 ? -15.388 4.302 8.270 1.00 96.50 100 MET A CA 1
ATOM 783 C C . MET A 1 100 ? -16.909 4.372 8.162 1.00 96.50 100 MET A C 1
ATOM 785 O O . MET A 1 100 ? -17.465 5.458 8.308 1.00 96.50 100 MET A O 1
ATOM 789 N N . GLY A 1 101 ? -17.586 3.242 7.941 1.00 96.88 101 GLY A N 1
ATOM 790 C CA . GLY A 1 101 ? -19.043 3.162 7.800 1.00 96.88 101 GLY A CA 1
ATOM 791 C C . GLY A 1 101 ? -19.583 3.612 6.438 1.00 96.88 101 GLY A C 1
ATOM 792 O O . GLY A 1 101 ? -20.796 3.655 6.251 1.00 96.88 101 GLY A O 1
ATOM 793 N N . ASN A 1 102 ? -18.717 3.944 5.477 1.00 97.88 102 ASN A N 1
ATOM 794 C CA . ASN A 1 102 ? -19.085 4.378 4.126 1.00 97.88 102 ASN A CA 1
ATOM 795 C C . ASN A 1 102 ? -18.176 3.739 3.059 1.00 97.88 102 ASN A C 1
ATOM 797 O O . ASN A 1 102 ? -17.223 3.046 3.393 1.00 97.88 102 ASN A O 1
ATOM 801 N N . ASN A 1 103 ? -18.467 3.952 1.770 1.00 98.31 103 ASN A N 1
ATOM 802 C CA . ASN A 1 103 ? -17.602 3.529 0.659 1.00 98.31 103 ASN A CA 1
ATOM 803 C C . ASN A 1 103 ? -17.563 4.603 -0.447 1.00 98.31 103 ASN A C 1
ATOM 805 O O . ASN A 1 103 ? -18.506 4.652 -1.250 1.00 98.31 103 ASN A O 1
ATOM 809 N N . PRO A 1 104 ? -16.500 5.426 -0.513 1.00 98.19 104 PRO A N 1
ATOM 810 C CA . PRO A 1 104 ? -16.394 6.523 -1.479 1.00 98.19 104 PRO A CA 1
ATOM 811 C C . PRO A 1 104 ? -16.051 6.071 -2.909 1.00 98.19 104 PRO A C 1
ATOM 813 O O . PRO A 1 104 ? -16.302 6.813 -3.850 1.00 98.19 104 PRO A O 1
ATOM 816 N N . SER A 1 105 ? -15.551 4.846 -3.082 1.00 98.38 105 SER A N 1
ATOM 817 C CA . SER A 1 105 ? -15.008 4.320 -4.346 1.00 98.38 105 SER A CA 1
ATOM 818 C C . SER A 1 105 ? -15.959 4.469 -5.541 1.00 98.38 105 SER A C 1
ATOM 820 O O . SER A 1 105 ? -17.156 4.216 -5.413 1.00 98.38 105 SER A O 1
ATOM 822 N N . PHE A 1 106 ? -15.451 4.821 -6.719 1.00 98.12 106 PHE A N 1
ATOM 823 C CA . PHE A 1 106 ? -16.186 4.777 -7.985 1.00 98.12 106 PHE A CA 1
ATOM 824 C C . PHE A 1 106 ? -16.574 3.343 -8.362 1.00 98.12 106 PHE A C 1
ATOM 826 O O . PHE A 1 106 ? -17.752 3.023 -8.536 1.00 98.12 106 PHE A O 1
ATOM 833 N N . PHE A 1 107 ? -15.579 2.464 -8.465 1.00 98.00 107 PHE A N 1
ATOM 834 C CA . PHE A 1 107 ? -15.773 1.054 -8.764 1.00 98.00 107 PHE A CA 1
ATOM 835 C C . PHE A 1 107 ? -16.228 0.343 -7.499 1.00 98.00 107 PHE A C 1
ATOM 837 O O . PHE A 1 107 ? -15.747 0.640 -6.410 1.00 98.00 107 PHE A O 1
ATOM 844 N N . LYS A 1 108 ? -17.165 -0.598 -7.613 1.00 97.88 108 LYS A N 1
ATOM 845 C CA . LYS A 1 108 ? -17.760 -1.258 -6.445 1.00 97.88 108 LYS A CA 1
ATOM 846 C C . LYS A 1 108 ? -17.384 -2.732 -6.390 1.00 97.88 108 LYS A C 1
ATOM 848 O O . LYS A 1 108 ? -17.586 -3.466 -7.353 1.00 97.88 108 LYS A O 1
ATOM 853 N N . GLY A 1 109 ? -16.882 -3.158 -5.235 1.00 97.25 109 GLY A N 1
ATOM 854 C CA . GLY A 1 109 ? -16.611 -4.557 -4.925 1.00 97.25 109 GLY A CA 1
ATOM 855 C C . GLY A 1 109 ? -15.821 -4.680 -3.629 1.00 97.25 109 GLY A C 1
ATOM 856 O O . GLY A 1 109 ? -14.871 -3.938 -3.413 1.00 97.25 109 GLY A O 1
ATOM 857 N N . ASP A 1 110 ? -16.212 -5.612 -2.763 1.00 96.50 110 ASP A N 1
ATOM 858 C CA . ASP A 1 110 ? -15.663 -5.721 -1.404 1.00 96.50 110 ASP A CA 1
ATOM 859 C C . ASP A 1 110 ? -14.147 -5.924 -1.370 1.00 96.50 110 ASP A C 1
ATOM 861 O O . ASP A 1 110 ? -13.480 -5.310 -0.543 1.00 96.50 110 ASP A O 1
ATOM 865 N N . ASN A 1 111 ? -13.619 -6.709 -2.311 1.00 96.00 111 ASN A N 1
ATOM 866 C CA . ASN A 1 111 ? -12.193 -7.027 -2.418 1.00 96.00 111 ASN A CA 1
ATOM 867 C C . ASN A 1 111 ? -11.429 -6.092 -3.372 1.00 96.00 111 ASN A C 1
ATOM 869 O O . ASN A 1 111 ? -10.253 -6.328 -3.646 1.00 96.00 111 ASN A O 1
ATOM 873 N N . LEU A 1 112 ? -12.086 -5.070 -3.930 1.00 97.88 112 LEU A N 1
ATOM 874 C CA . LEU A 1 112 ? -11.399 -4.022 -4.683 1.00 97.88 112 LEU A CA 1
ATOM 875 C C . LEU A 1 112 ? -10.684 -3.086 -3.701 1.00 97.88 112 LEU A C 1
ATOM 877 O O . LEU A 1 112 ? -11.175 -2.909 -2.582 1.00 97.88 112 LEU A O 1
ATOM 881 N N . PRO A 1 113 ? -9.576 -2.442 -4.101 1.00 98.06 113 PRO A N 1
ATOM 882 C CA . PRO A 1 113 ? -9.004 -1.359 -3.313 1.00 98.06 113 PRO A CA 1
ATOM 883 C C . PRO A 1 113 ? -10.014 -0.215 -3.163 1.00 98.06 113 PRO A C 1
ATOM 885 O O . PRO A 1 113 ? -10.803 0.064 -4.077 1.00 98.06 113 PRO A O 1
ATOM 888 N N . VAL A 1 114 ? -9.997 0.447 -2.007 1.00 98.50 114 VAL A N 1
ATOM 889 C CA . VAL A 1 114 ? -10.721 1.710 -1.832 1.00 98.50 114 VAL A CA 1
ATOM 890 C C . VAL A 1 114 ? -10.063 2.807 -2.673 1.00 98.50 114 VAL A C 1
ATOM 892 O O . VAL A 1 114 ? -8.840 2.927 -2.717 1.00 98.50 114 VAL A O 1
ATOM 895 N N . GLU A 1 115 ? -10.875 3.610 -3.356 1.00 98.06 115 GLU A N 1
ATOM 896 C CA . GLU A 1 115 ? -10.429 4.787 -4.108 1.00 98.06 115 GLU A CA 1
ATOM 897 C C . GLU A 1 115 ? -11.393 5.967 -3.912 1.00 98.06 115 GLU A C 1
ATOM 899 O O . GLU A 1 115 ? -12.332 5.869 -3.121 1.00 98.06 115 GLU A O 1
ATOM 904 N N . GLN A 1 116 ? -11.101 7.115 -4.535 1.00 98.12 116 GLN A N 1
ATOM 905 C CA . GLN A 1 116 ? -11.745 8.405 -4.235 1.00 98.12 116 GLN A CA 1
ATOM 906 C C . GLN A 1 116 ? -11.607 8.844 -2.765 1.00 98.12 116 GLN A C 1
ATOM 908 O O . GLN A 1 116 ? -12.505 9.451 -2.186 1.00 98.12 116 GLN A O 1
ATOM 913 N N . VAL A 1 117 ? -10.451 8.558 -2.167 1.00 98.12 117 VAL A N 1
ATOM 914 C CA . VAL A 1 117 ? -10.072 9.030 -0.831 1.00 98.12 117 VAL A CA 1
ATOM 915 C C . VAL A 1 117 ? -8.917 10.012 -0.949 1.00 98.12 117 VAL A C 1
ATOM 917 O O . VAL A 1 117 ? -8.001 9.811 -1.750 1.00 98.12 117 VAL A O 1
ATOM 920 N N . ASN A 1 118 ? -8.950 11.084 -0.165 1.00 98.06 118 ASN A N 1
ATOM 921 C CA . ASN A 1 118 ? -7.827 12.009 -0.047 1.00 98.06 118 ASN A CA 1
ATOM 922 C C . ASN A 1 118 ? -6.962 11.669 1.181 1.00 98.06 118 ASN A C 1
ATOM 924 O O . ASN A 1 118 ? -7.296 10.805 1.994 1.00 98.06 118 ASN A O 1
ATOM 928 N N . TRP A 1 119 ? -5.836 12.367 1.336 1.00 98.06 119 TRP A N 1
ATOM 929 C CA . TRP A 1 119 ? -4.899 12.114 2.433 1.00 98.06 119 TRP A CA 1
ATOM 930 C C . TRP A 1 119 ? -5.533 12.277 3.828 1.00 98.06 119 TRP A C 1
ATOM 932 O O . TRP A 1 119 ? -5.244 11.487 4.726 1.00 98.06 119 TRP A O 1
ATOM 942 N N . PHE A 1 120 ? -6.434 13.246 4.016 1.00 98.38 120 PHE A N 1
ATOM 943 C CA . PHE A 1 120 ? -7.118 13.473 5.294 1.00 98.38 120 PHE A CA 1
ATOM 944 C C . PHE A 1 120 ? -8.113 12.356 5.630 1.00 98.38 120 PHE A C 1
ATOM 946 O O . PHE A 1 120 ? -8.207 11.945 6.792 1.00 98.38 120 PHE A O 1
ATOM 953 N N . ASP A 1 121 ? -8.806 11.812 4.626 1.00 98.44 121 ASP A N 1
ATOM 954 C CA . ASP A 1 121 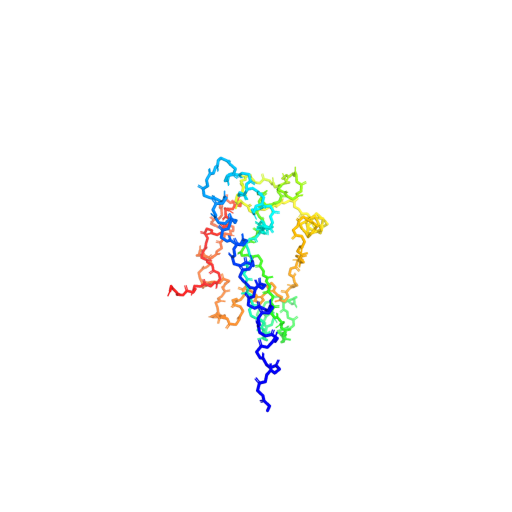? -9.673 10.643 4.808 1.00 98.44 121 ASP A CA 1
ATOM 955 C C . ASP A 1 121 ? -8.853 9.446 5.301 1.00 98.44 121 ASP A C 1
ATOM 957 O O . ASP A 1 121 ? -9.267 8.736 6.218 1.00 98.44 121 ASP A O 1
ATOM 961 N N . VAL A 1 122 ? -7.655 9.255 4.737 1.00 98.25 122 VAL A N 1
ATOM 962 C CA . VAL A 1 122 ? -6.734 8.179 5.125 1.00 98.25 122 VAL A CA 1
ATOM 963 C C . VAL A 1 122 ? -6.217 8.363 6.552 1.00 98.25 122 VAL A C 1
ATOM 965 O O . VAL A 1 122 ? -6.199 7.399 7.316 1.00 98.25 122 VAL A O 1
ATOM 968 N N . GLN A 1 123 ? -5.860 9.584 6.964 1.00 98.31 123 GLN A N 1
ATOM 969 C CA . GLN A 1 123 ? -5.494 9.841 8.365 1.00 98.31 123 GLN A CA 1
ATOM 970 C C . GLN A 1 123 ? -6.648 9.522 9.318 1.00 98.31 123 GLN A C 1
ATOM 972 O O . GLN A 1 123 ? -6.442 8.897 10.358 1.00 98.31 123 GLN A O 1
ATOM 977 N N . THR A 1 124 ? -7.873 9.893 8.943 1.00 98.38 124 THR A N 1
ATOM 978 C CA . THR A 1 124 ? -9.074 9.583 9.730 1.00 98.38 124 THR A CA 1
ATOM 979 C C . THR A 1 124 ? -9.302 8.072 9.829 1.00 98.38 124 THR A C 1
ATOM 981 O O . THR A 1 124 ? -9.603 7.562 10.911 1.00 98.38 124 THR A O 1
ATOM 984 N N . TYR A 1 125 ? -9.127 7.341 8.723 1.00 97.56 125 TYR A N 1
ATOM 985 C CA . TYR A 1 125 ? -9.189 5.879 8.697 1.00 97.56 125 TYR A CA 1
ATOM 986 C C . TYR A 1 125 ? -8.168 5.262 9.657 1.00 97.56 125 TYR A C 1
ATOM 988 O O . TYR A 1 125 ? -8.548 4.449 10.496 1.00 97.56 125 TYR A O 1
ATOM 996 N N . ILE A 1 126 ? -6.904 5.694 9.601 1.00 97.25 126 ILE A N 1
ATOM 997 C CA . ILE A 1 126 ? -5.825 5.196 10.469 1.00 97.25 126 ILE A CA 1
ATOM 998 C C . ILE A 1 126 ? -6.132 5.461 11.947 1.00 97.25 126 ILE A C 1
ATOM 1000 O O . ILE A 1 126 ? -5.989 4.562 12.774 1.00 97.25 126 ILE A O 1
ATOM 1004 N N . GLN A 1 127 ? -6.599 6.664 12.292 1.00 97.00 127 GLN A N 1
ATOM 1005 C CA . GLN A 1 127 ? -6.971 7.002 13.670 1.00 97.00 127 GLN A CA 1
ATOM 1006 C C . GLN A 1 127 ? -8.081 6.086 14.200 1.00 97.00 127 GLN A C 1
ATOM 1008 O O . GLN A 1 127 ? -7.962 5.538 15.298 1.00 97.00 127 GLN A O 1
ATOM 1013 N N . LYS A 1 128 ? -9.146 5.878 13.416 1.00 95.62 128 LYS A N 1
ATOM 1014 C CA . LYS A 1 128 ? -10.250 4.984 13.794 1.00 95.62 128 LYS A CA 1
ATOM 1015 C C . LYS A 1 128 ? -9.820 3.522 13.850 1.00 95.62 128 LYS A C 1
ATOM 1017 O O . LYS A 1 128 ? -10.248 2.810 14.756 1.00 95.62 128 LYS A O 1
ATOM 1022 N N . LEU A 1 129 ? -8.985 3.084 12.910 1.00 94.31 129 LEU A N 1
ATOM 1023 C CA . LEU A 1 129 ? -8.417 1.741 12.890 1.00 94.31 129 LEU A CA 1
ATOM 1024 C C . LEU A 1 129 ? -7.623 1.494 14.176 1.00 94.31 129 LEU A C 1
ATOM 1026 O O . LEU A 1 129 ? -7.957 0.571 14.909 1.00 94.31 129 LEU A O 1
ATOM 1030 N N . ASN A 1 130 ? -6.676 2.375 14.510 1.00 93.50 130 ASN A N 1
ATOM 1031 C CA . ASN A 1 130 ? -5.874 2.288 15.733 1.00 93.50 130 ASN A CA 1
ATOM 1032 C C . ASN A 1 130 ? -6.737 2.273 16.997 1.00 93.50 130 ASN A C 1
ATOM 1034 O O . ASN A 1 130 ? -6.500 1.455 17.884 1.00 93.50 130 ASN A O 1
ATOM 1038 N N . ALA A 1 131 ? -7.768 3.119 17.068 1.00 91.25 131 ALA A N 1
ATOM 1039 C CA . ALA A 1 131 ? -8.692 3.143 18.200 1.00 91.25 131 ALA A CA 1
ATOM 1040 C C . ALA A 1 131 ? -9.493 1.836 18.336 1.00 91.25 131 ALA A C 1
ATOM 1042 O O . ALA A 1 131 ? -9.699 1.349 19.446 1.00 91.25 131 ALA A O 1
ATOM 1043 N N . LYS A 1 132 ? -9.935 1.253 17.215 1.00 88.06 132 LYS A N 1
ATOM 1044 C CA . LYS A 1 132 ? -10.732 0.019 17.199 1.00 88.06 132 LYS A CA 1
ATOM 1045 C C . LYS A 1 132 ? -9.890 -1.222 17.478 1.00 88.06 132 LYS A C 1
ATOM 1047 O O . LYS A 1 132 ? -10.394 -2.158 18.091 1.00 88.06 132 LYS A O 1
ATOM 1052 N N . THR A 1 133 ? -8.637 -1.238 17.026 1.00 84.81 133 THR A N 1
ATOM 1053 C CA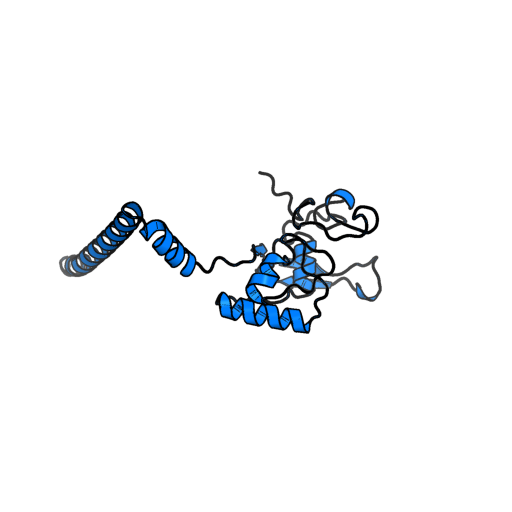 . THR A 1 133 ? -7.772 -2.417 17.120 1.00 84.81 133 THR A CA 1
ATOM 1054 C C . THR A 1 133 ? -6.745 -2.360 18.242 1.00 84.81 133 THR A C 1
ATOM 1056 O O . THR A 1 133 ? -6.035 -3.338 18.442 1.00 84.81 133 THR A O 1
ATOM 1059 N N . GLN A 1 134 ? -6.608 -1.220 18.925 1.00 81.00 134 GLN A N 1
ATOM 1060 C CA . GLN A 1 134 ? -5.478 -0.943 19.824 1.00 81.00 134 GLN A CA 1
ATOM 1061 C C . GLN A 1 134 ? -4.119 -1.152 19.116 1.00 81.00 134 GLN A C 1
ATOM 1063 O O . GLN A 1 134 ? -3.149 -1.607 19.716 1.00 81.00 134 GLN A O 1
ATOM 1068 N N . GLY A 1 135 ? -4.074 -0.861 17.808 1.00 83.62 135 GLY A N 1
ATOM 1069 C CA . GLY A 1 135 ? -2.887 -1.018 16.963 1.00 83.62 135 GLY A CA 1
ATOM 1070 C C . GLY A 1 135 ? -2.081 0.274 16.822 1.00 83.62 135 GLY A C 1
ATOM 1071 O O . GLY A 1 135 ? -2.453 1.317 17.357 1.00 83.62 135 GLY A O 1
ATOM 1072 N N . ASN A 1 136 ? -0.989 0.204 16.058 1.00 92.12 136 ASN A N 1
ATOM 1073 C CA . ASN A 1 136 ? -0.147 1.353 15.710 1.00 92.12 136 ASN A CA 1
ATOM 1074 C C . ASN A 1 136 ? 0.097 1.428 14.191 1.00 92.12 136 ASN A C 1
ATOM 1076 O O . ASN A 1 136 ? 1.230 1.436 13.712 1.00 92.12 136 ASN A O 1
ATOM 1080 N N . TYR A 1 137 ? -0.991 1.410 13.425 1.00 95.75 137 TYR A N 1
ATOM 1081 C CA . TYR A 1 137 ? -0.990 1.587 11.978 1.00 95.75 137 TYR A CA 1
ATOM 1082 C C . TYR A 1 137 ? -0.644 3.029 11.606 1.00 95.75 137 TYR A C 1
ATOM 1084 O O . TYR A 1 137 ? -1.005 3.981 12.302 1.00 95.75 137 TYR A O 1
ATOM 1092 N N . ARG A 1 138 ? 0.022 3.178 10.461 1.00 97.88 138 ARG A N 1
ATOM 1093 C CA . ARG A 1 138 ? 0.344 4.450 9.809 1.00 97.88 138 ARG A CA 1
ATOM 1094 C C . ARG A 1 138 ? 0.520 4.229 8.309 1.00 97.88 138 ARG A C 1
ATOM 1096 O O . ARG A 1 138 ? 0.620 3.090 7.858 1.00 97.88 138 ARG A O 1
ATOM 1103 N N . LEU A 1 139 ? 0.602 5.317 7.549 1.00 98.12 139 LEU A N 1
ATOM 1104 C CA . LEU A 1 139 ? 1.136 5.238 6.192 1.00 98.12 139 LEU A CA 1
ATOM 1105 C C . LEU A 1 139 ? 2.616 4.809 6.239 1.00 98.12 139 LEU A C 1
ATOM 1107 O O . LEU A 1 139 ? 3.336 5.225 7.162 1.00 98.12 139 LEU A O 1
ATOM 1111 N N . PRO A 1 140 ? 3.081 3.996 5.274 1.00 97.75 140 PRO A N 1
ATOM 1112 C CA . PRO A 1 140 ? 4.508 3.775 5.104 1.00 97.75 140 PRO A CA 1
ATOM 1113 C C . PRO A 1 140 ? 5.180 5.097 4.724 1.00 97.75 140 PRO A C 1
ATOM 1115 O O . PRO A 1 140 ? 4.573 5.963 4.087 1.00 97.75 140 PRO A O 1
ATOM 1118 N N . THR A 1 141 ? 6.437 5.258 5.116 1.00 98.00 141 THR A N 1
ATOM 1119 C CA . THR A 1 141 ? 7.294 6.285 4.516 1.00 98.00 141 THR A CA 1
ATOM 1120 C C . THR A 1 141 ? 7.566 5.933 3.051 1.00 98.00 141 THR A C 1
ATOM 1122 O O . THR A 1 141 ? 7.393 4.784 2.641 1.00 98.00 141 THR A O 1
ATOM 1125 N N . GLU A 1 142 ? 8.012 6.905 2.254 1.00 97.62 142 GLU A N 1
ATOM 1126 C CA . GLU A 1 142 ? 8.392 6.649 0.859 1.00 97.62 142 GLU A CA 1
ATOM 1127 C C . GLU A 1 142 ? 9.486 5.571 0.762 1.00 97.62 142 GLU A C 1
ATOM 1129 O O . GLU A 1 142 ? 9.366 4.638 -0.029 1.00 97.62 142 GLU A O 1
ATOM 1134 N N . ALA A 1 143 ? 10.485 5.629 1.650 1.00 97.81 143 ALA A N 1
ATOM 1135 C CA . ALA A 1 143 ? 11.561 4.646 1.716 1.00 97.81 143 ALA A CA 1
ATOM 1136 C C . ALA A 1 143 ? 11.071 3.237 2.081 1.00 97.81 143 ALA A C 1
ATOM 1138 O O . ALA A 1 143 ? 11.477 2.266 1.451 1.00 97.81 143 ALA A O 1
ATOM 1139 N N . GLU A 1 144 ? 10.182 3.105 3.070 1.00 98.19 144 GLU A N 1
ATOM 1140 C CA . GLU A 1 144 ? 9.592 1.804 3.424 1.00 98.19 144 GLU A CA 1
ATOM 1141 C C . GLU A 1 144 ? 8.764 1.225 2.283 1.00 98.19 144 GLU A C 1
ATOM 1143 O O . GLU A 1 144 ? 8.814 0.018 2.035 1.00 98.19 144 GLU A O 1
ATOM 1148 N N . TRP A 1 145 ? 8.011 2.081 1.587 1.00 97.38 145 TRP A N 1
ATOM 1149 C CA . TRP A 1 145 ? 7.206 1.669 0.448 1.00 97.38 145 TRP A CA 1
ATOM 1150 C C . TRP A 1 145 ? 8.091 1.172 -0.696 1.00 97.38 145 TRP A C 1
ATOM 1152 O O . TRP A 1 145 ? 7.867 0.071 -1.196 1.00 97.38 145 TRP A O 1
ATOM 1162 N N . GLU A 1 146 ? 9.128 1.925 -1.071 1.00 96.44 146 GLU A N 1
ATOM 1163 C CA . GLU A 1 146 ? 10.046 1.530 -2.141 1.00 96.44 146 GLU A CA 1
ATOM 1164 C C . GLU A 1 146 ? 10.847 0.272 -1.776 1.00 96.44 146 GLU A C 1
ATOM 1166 O O . GLU A 1 146 ? 10.947 -0.653 -2.584 1.00 96.44 146 GLU A O 1
ATOM 1171 N N . TYR A 1 147 ? 11.361 0.187 -0.546 1.00 95.81 147 TYR A N 1
ATOM 1172 C CA . TYR A 1 147 ? 12.093 -0.981 -0.057 1.00 95.81 147 TYR A CA 1
ATOM 1173 C C . TYR A 1 147 ? 11.238 -2.251 -0.121 1.00 95.81 147 TYR A C 1
ATOM 1175 O O . TYR A 1 147 ? 11.672 -3.264 -0.674 1.00 95.81 147 TYR A O 1
ATOM 1183 N N . ALA A 1 148 ? 9.997 -2.196 0.376 1.00 94.81 148 ALA A N 1
ATOM 1184 C CA . ALA A 1 148 ? 9.066 -3.319 0.294 1.00 94.81 148 ALA A CA 1
ATOM 1185 C C . ALA A 1 148 ? 8.710 -3.659 -1.164 1.00 94.81 148 ALA A C 1
ATOM 1187 O O . ALA A 1 148 ? 8.730 -4.828 -1.546 1.00 94.81 148 ALA A O 1
ATOM 1188 N N . ALA A 1 149 ? 8.458 -2.651 -2.006 1.00 93.19 149 ALA A N 1
ATOM 1189 C CA . ALA A 1 149 ? 8.131 -2.831 -3.421 1.00 93.19 149 ALA A CA 1
ATOM 1190 C C . ALA A 1 149 ? 9.277 -3.465 -4.231 1.00 93.19 149 ALA A C 1
ATOM 1192 O O . ALA A 1 149 ? 9.016 -4.180 -5.200 1.00 93.19 149 ALA A O 1
ATOM 1193 N N . ARG A 1 150 ? 10.536 -3.245 -3.834 1.00 92.62 150 ARG A N 1
ATOM 1194 C CA . ARG A 1 150 ? 11.726 -3.893 -4.415 1.00 92.62 150 ARG A CA 1
ATOM 1195 C C . ARG A 1 150 ? 11.960 -5.318 -3.891 1.00 92.62 150 ARG A C 1
ATOM 1197 O O . ARG A 1 150 ? 12.818 -6.016 -4.418 1.00 92.62 150 ARG A O 1
ATOM 1204 N N . GLY A 1 151 ? 11.195 -5.778 -2.897 1.00 91.19 151 GLY A N 1
ATOM 1205 C CA . GLY A 1 151 ? 11.334 -7.103 -2.276 1.00 91.19 151 GLY A CA 1
ATOM 1206 C C . GLY A 1 151 ? 12.214 -7.131 -1.021 1.00 91.19 151 GLY A C 1
ATOM 1207 O O . GLY A 1 151 ? 12.571 -8.212 -0.547 1.00 91.19 151 GLY A O 1
ATOM 1208 N N . GLY A 1 152 ? 12.576 -5.963 -0.480 1.00 91.31 152 GLY A N 1
ATOM 1209 C CA . GLY A 1 152 ? 13.415 -5.815 0.709 1.00 91.31 152 GLY A CA 1
ATOM 1210 C C . GLY A 1 152 ? 14.729 -6.597 0.609 1.00 91.31 152 GLY A C 1
ATOM 1211 O O . GLY A 1 152 ? 15.346 -6.676 -0.453 1.00 91.31 152 GLY A O 1
ATOM 1212 N N . ASN A 1 153 ? 15.121 -7.258 1.700 1.00 87.00 153 ASN A N 1
ATOM 1213 C CA . ASN A 1 153 ? 16.312 -8.119 1.745 1.00 87.00 153 ASN A CA 1
ATOM 1214 C C . ASN A 1 153 ? 16.254 -9.343 0.810 1.00 87.00 153 ASN A C 1
ATOM 1216 O O . ASN A 1 153 ? 17.269 -10.007 0.615 1.00 87.00 153 ASN A O 1
ATOM 1220 N N . LYS A 1 154 ? 15.084 -9.675 0.252 1.00 83.81 154 LYS A N 1
ATOM 1221 C CA . LYS A 1 154 ? 14.903 -10.763 -0.722 1.00 83.81 154 LYS A CA 1
ATOM 1222 C C . LYS A 1 154 ? 14.787 -10.242 -2.158 1.00 83.81 154 LYS A C 1
ATOM 1224 O O . LYS A 1 154 ? 14.316 -10.969 -3.035 1.00 83.81 154 LYS A O 1
ATOM 1229 N N . SER A 1 155 ? 15.160 -8.982 -2.397 1.00 83.94 155 SER A N 1
ATOM 1230 C CA . SER A 1 155 ? 15.147 -8.389 -3.732 1.00 83.94 155 SER A CA 1
ATOM 1231 C C . SER A 1 155 ? 15.918 -9.263 -4.723 1.00 83.94 155 SER A C 1
ATOM 1233 O O . SER A 1 155 ? 17.061 -9.645 -4.484 1.00 83.94 155 SER A O 1
ATOM 1235 N N . ASN A 1 156 ? 15.290 -9.546 -5.865 1.00 83.88 156 ASN A N 1
ATOM 1236 C CA . ASN A 1 156 ? 15.910 -10.235 -7.000 1.00 83.88 156 ASN A CA 1
ATOM 1237 C C . ASN A 1 156 ? 16.276 -9.258 -8.132 1.00 83.88 156 ASN A C 1
ATOM 1239 O O . ASN A 1 156 ? 16.453 -9.681 -9.272 1.00 83.88 156 ASN A O 1
ATOM 1243 N N . ASN A 1 157 ? 16.346 -7.950 -7.840 1.00 84.62 157 ASN A N 1
ATOM 1244 C CA . ASN A 1 157 ? 16.599 -6.887 -8.823 1.00 84.62 157 ASN A CA 1
ATOM 1245 C C . ASN A 1 157 ? 15.658 -6.949 -10.036 1.00 84.62 157 ASN A C 1
ATOM 1247 O O . ASN A 1 157 ? 16.062 -6.719 -11.175 1.00 84.62 157 ASN A O 1
ATOM 1251 N N . TYR A 1 158 ? 14.394 -7.291 -9.785 1.00 87.06 158 TYR A N 1
ATOM 1252 C CA . TYR A 1 158 ? 13.379 -7.293 -10.823 1.00 87.06 158 TYR A CA 1
ATOM 1253 C C . TYR A 1 158 ? 13.112 -5.878 -11.334 1.00 87.06 158 TYR A C 1
ATOM 1255 O O . TYR A 1 158 ? 13.147 -4.911 -10.573 1.00 87.06 158 TYR A O 1
ATOM 1263 N N . GLN A 1 159 ? 12.789 -5.775 -12.623 1.00 86.69 159 GLN A N 1
ATOM 1264 C CA . GLN A 1 159 ? 12.396 -4.509 -13.241 1.00 86.69 159 GLN A CA 1
ATOM 1265 C C . GLN A 1 159 ? 11.107 -3.941 -12.626 1.00 86.69 159 GLN A C 1
ATOM 1267 O O . GLN A 1 159 ? 10.942 -2.725 -12.543 1.00 86.69 159 GLN A O 1
ATOM 1272 N N . TYR A 1 160 ? 10.198 -4.814 -12.190 1.00 89.19 160 TYR A N 1
ATOM 1273 C CA . TYR A 1 160 ? 8.953 -4.458 -11.521 1.00 89.19 160 TYR A CA 1
ATOM 1274 C C . TYR A 1 160 ? 8.838 -5.197 -10.186 1.00 89.19 160 TYR A C 1
ATOM 1276 O O . TYR A 1 160 ? 9.468 -6.235 -9.971 1.00 89.19 160 TYR A O 1
ATOM 1284 N N . SER A 1 161 ? 7.986 -4.697 -9.293 1.00 87.00 161 SER A N 1
ATOM 1285 C CA . SER A 1 161 ? 7.692 -5.346 -8.013 1.00 87.00 161 SER A CA 1
ATOM 1286 C C . SER A 1 161 ? 7.187 -6.778 -8.220 1.00 87.00 161 SER A C 1
ATOM 1288 O O . SER A 1 161 ? 6.044 -6.986 -8.614 1.00 87.00 161 SER A O 1
ATOM 1290 N N . GLY A 1 162 ? 8.049 -7.766 -7.964 1.00 85.06 162 GLY A N 1
ATOM 1291 C CA . GLY A 1 162 ? 7.732 -9.196 -8.086 1.00 85.06 162 GLY A CA 1
ATOM 1292 C C . GLY A 1 162 ? 8.077 -9.884 -9.402 1.00 85.06 162 GLY A C 1
ATOM 1293 O O . GLY A 1 162 ? 7.863 -11.093 -9.512 1.00 85.06 162 GLY A O 1
ATOM 1294 N N . GLY A 1 163 ? 8.618 -9.178 -10.400 1.00 89.12 163 GLY A N 1
ATOM 1295 C CA . GLY A 1 163 ? 9.005 -9.825 -11.654 1.00 89.12 163 GLY A CA 1
ATOM 1296 C C . GLY A 1 163 ? 9.433 -8.884 -12.776 1.00 89.12 163 GLY A C 1
ATOM 1297 O O . GLY A 1 163 ? 9.358 -7.666 -12.671 1.00 89.12 163 GLY A O 1
ATOM 1298 N N . ASN A 1 164 ? 9.876 -9.475 -13.886 1.00 92.12 164 ASN A N 1
ATOM 1299 C CA . ASN A 1 164 ? 10.334 -8.736 -15.071 1.00 92.12 164 ASN A CA 1
ATOM 1300 C C . ASN A 1 164 ? 9.243 -8.549 -16.135 1.00 92.12 164 ASN A C 1
ATOM 1302 O O . ASN A 1 164 ? 9.428 -7.792 -17.082 1.00 92.12 164 ASN A O 1
ATOM 1306 N N . THR A 1 165 ? 8.096 -9.208 -15.973 1.00 93.25 165 THR A N 1
ATOM 1307 C CA . THR A 1 165 ? 6.961 -9.112 -16.895 1.00 93.25 165 THR A CA 1
ATOM 1308 C C . THR A 1 165 ? 5.847 -8.314 -16.233 1.00 93.25 165 THR A C 1
ATOM 1310 O O . THR A 1 165 ? 5.202 -8.801 -15.307 1.00 93.25 165 THR A O 1
ATOM 1313 N N . LEU A 1 166 ? 5.602 -7.091 -16.712 1.00 93.00 166 LEU A N 1
ATOM 1314 C CA . LEU A 1 166 ? 4.604 -6.185 -16.129 1.00 93.00 166 LEU A CA 1
ATOM 1315 C C . LEU A 1 166 ? 3.198 -6.806 -16.074 1.00 93.00 166 LEU A C 1
ATOM 1317 O O . LEU A 1 166 ? 2.483 -6.641 -15.086 1.00 93.00 166 LEU A O 1
ATOM 1321 N N . ASP A 1 167 ? 2.823 -7.554 -17.115 1.00 93.81 167 ASP A N 1
ATOM 1322 C CA . ASP A 1 167 ? 1.531 -8.238 -17.196 1.00 93.81 167 ASP A CA 1
ATOM 1323 C C . ASP A 1 167 ? 1.324 -9.289 -16.101 1.00 93.81 167 ASP A C 1
ATOM 1325 O O . ASP A 1 167 ? 0.181 -9.531 -15.710 1.00 93.81 167 ASP A O 1
ATOM 1329 N N . ASP A 1 168 ? 2.389 -9.873 -15.555 1.00 92.75 168 ASP A N 1
ATOM 1330 C CA . ASP A 1 168 ? 2.280 -10.898 -14.514 1.00 92.75 168 ASP A CA 1
ATOM 1331 C C . ASP A 1 168 ? 2.052 -10.290 -13.124 1.00 92.75 168 ASP A C 1
ATOM 1333 O O . ASP A 1 168 ? 1.463 -10.932 -12.251 1.00 92.75 168 ASP A O 1
ATOM 1337 N N . VAL A 1 169 ? 2.495 -9.047 -12.914 1.00 92.94 169 VAL A N 1
ATOM 1338 C CA . VAL A 1 169 ? 2.605 -8.431 -11.580 1.00 92.94 169 VAL A CA 1
ATOM 1339 C C . VAL A 1 169 ? 1.690 -7.226 -11.370 1.00 92.94 169 VAL A C 1
ATOM 1341 O O . VAL A 1 169 ? 1.411 -6.868 -10.229 1.00 92.94 169 VAL A O 1
ATOM 1344 N N . ALA A 1 170 ? 1.175 -6.604 -12.436 1.00 94.62 170 ALA A N 1
ATOM 1345 C CA . ALA A 1 170 ? 0.405 -5.369 -12.318 1.00 94.62 170 ALA A CA 1
ATOM 1346 C C . ALA A 1 170 ? -0.867 -5.340 -13.172 1.00 94.62 170 ALA A C 1
ATOM 1348 O O . ALA A 1 170 ? -0.941 -5.875 -14.283 1.00 94.62 170 ALA A O 1
ATOM 1349 N N . TRP A 1 171 ? -1.865 -4.624 -12.655 1.00 95.81 171 TRP A N 1
ATOM 1350 C CA . TRP A 1 171 ? -2.961 -4.085 -13.453 1.00 95.81 171 TRP A CA 1
ATOM 1351 C C . TRP A 1 171 ? -2.599 -2.667 -13.889 1.00 95.81 171 TRP A C 1
ATOM 1353 O O . TRP A 1 171 ? -2.395 -1.790 -13.053 1.00 95.81 171 TRP A O 1
ATOM 1363 N N . TYR A 1 172 ? -2.531 -2.430 -15.194 1.00 95.25 172 TYR A N 1
ATOM 1364 C CA . TYR A 1 172 ? -2.182 -1.139 -15.786 1.00 95.25 172 TYR A CA 1
ATOM 1365 C C . TYR A 1 172 ? -3.072 -0.845 -16.998 1.00 95.25 172 TYR A C 1
ATOM 1367 O O . TYR A 1 172 ? -3.935 -1.643 -17.360 1.00 95.25 172 TYR A O 1
ATOM 1375 N N . LYS A 1 173 ? -2.890 0.322 -17.627 1.00 95.00 173 LYS A N 1
ATOM 1376 C CA . LYS A 1 173 ? -3.770 0.839 -18.692 1.00 95.00 173 LYS A CA 1
ATOM 1377 C C . LYS A 1 173 ? -4.125 -0.193 -19.773 1.00 95.00 173 LYS A C 1
ATOM 1379 O O . LYS A 1 173 ? -5.274 -0.227 -20.199 1.00 95.00 173 LYS A O 1
ATOM 1384 N N . SER A 1 174 ? -3.173 -1.019 -20.206 1.00 96.25 174 SER A N 1
ATOM 1385 C CA . SER A 1 174 ? -3.399 -1.945 -21.323 1.00 96.25 174 SER A CA 1
ATOM 1386 C C . SER A 1 174 ? -4.127 -3.232 -20.936 1.00 96.25 174 SER A C 1
ATOM 1388 O O . SER A 1 174 ? -4.767 -3.819 -21.801 1.00 96.25 174 SER A O 1
ATOM 1390 N N . ASN A 1 175 ? -4.058 -3.674 -19.674 1.00 96.19 175 ASN A N 1
ATOM 1391 C CA . ASN A 1 175 ? -4.631 -4.959 -19.249 1.00 96.19 175 ASN A CA 1
ATOM 1392 C C . ASN A 1 175 ? -5.771 -4.829 -18.219 1.00 96.19 175 ASN A C 1
ATOM 1394 O O . ASN A 1 175 ? -6.448 -5.811 -17.917 1.00 96.19 175 ASN A O 1
ATOM 1398 N N . SER A 1 176 ? -6.024 -3.627 -17.689 1.00 95.06 176 SER A N 1
ATOM 1399 C CA . SER A 1 176 ? -7.020 -3.415 -16.633 1.00 95.06 176 SER A CA 1
ATOM 1400 C C . SER A 1 176 ? -8.455 -3.304 -17.144 1.00 95.06 176 SER A C 1
ATOM 1402 O O . SER A 1 176 ? -9.385 -3.434 -16.349 1.00 95.06 176 SER A O 1
ATOM 1404 N N . ASN A 1 177 ? -8.668 -3.059 -18.441 1.00 95.69 177 ASN A N 1
ATOM 1405 C CA . ASN A 1 177 ? -9.980 -2.712 -19.004 1.00 95.69 177 ASN A CA 1
ATOM 1406 C C . ASN A 1 177 ? -10.622 -1.487 -18.319 1.00 95.69 177 ASN A C 1
ATOM 1408 O O . ASN A 1 177 ? -11.834 -1.451 -18.115 1.00 95.69 177 ASN A O 1
ATOM 1412 N N . ASN A 1 178 ? -9.801 -0.494 -17.949 1.00 94.50 178 ASN A N 1
ATOM 1413 C CA . ASN A 1 178 ? -10.219 0.766 -17.320 1.00 94.50 178 ASN A CA 1
ATOM 1414 C C . ASN A 1 178 ? -11.034 0.589 -16.024 1.00 94.50 178 ASN A C 1
ATOM 1416 O O . ASN A 1 178 ? -11.954 1.361 -15.761 1.00 94.50 178 ASN A O 1
ATOM 1420 N N . LYS A 1 179 ? -10.702 -0.417 -15.208 1.00 95.38 179 LYS A N 1
ATOM 1421 C CA . LYS A 1 179 ? -11.317 -0.639 -13.892 1.00 95.38 179 LYS A CA 1
ATOM 1422 C C . LYS A 1 179 ? -10.302 -1.110 -12.856 1.00 95.38 179 LYS A C 1
ATOM 1424 O O . LYS A 1 179 ? -9.252 -1.650 -13.207 1.00 95.38 179 LYS A O 1
ATOM 1429 N N . SER A 1 180 ? -10.637 -0.933 -11.580 1.00 94.62 180 SER A N 1
ATOM 1430 C CA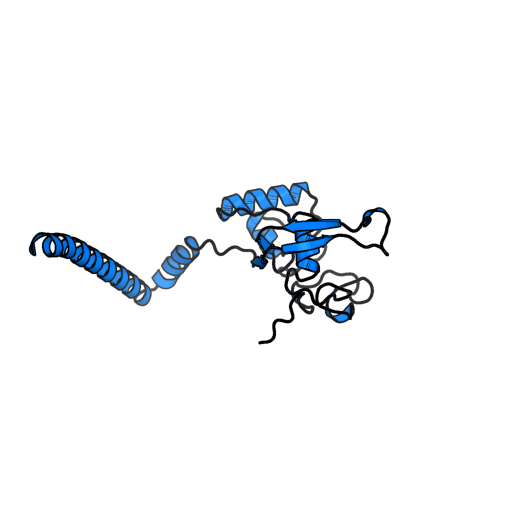 . SER A 1 180 ? -9.927 -1.613 -10.498 1.00 94.62 180 SER A CA 1
ATOM 1431 C C . SER A 1 180 ? -10.244 -3.111 -10.501 1.00 94.62 180 SER A C 1
ATOM 1433 O O . SER A 1 180 ? -11.272 -3.562 -11.016 1.00 94.62 180 SER A O 1
ATOM 1435 N N . HIS A 1 181 ? -9.329 -3.889 -9.933 1.00 96.69 181 HIS A N 1
ATOM 1436 C CA . HIS A 1 181 ? -9.436 -5.341 -9.825 1.00 96.69 181 HIS A CA 1
ATOM 1437 C C . HIS A 1 181 ? -9.272 -5.770 -8.372 1.00 96.69 181 HIS A C 1
ATOM 1439 O O . HIS A 1 181 ? -8.689 -5.016 -7.587 1.00 96.69 181 HIS A O 1
ATOM 1445 N N . PRO A 1 182 ? -9.780 -6.958 -8.001 1.00 96.12 182 PRO A N 1
ATOM 1446 C CA . PRO A 1 182 ? -9.580 -7.476 -6.662 1.00 96.12 182 PRO A CA 1
ATOM 1447 C C . PRO A 1 182 ? -8.092 -7.565 -6.323 1.00 96.12 182 PRO A C 1
ATOM 1449 O O . PRO A 1 182 ? -7.267 -7.902 -7.180 1.00 96.12 182 PRO A O 1
ATOM 1452 N N . VAL A 1 183 ? -7.754 -7.261 -5.072 1.00 94.19 183 VAL A N 1
ATOM 1453 C CA . VAL A 1 183 ? -6.378 -7.389 -4.583 1.00 94.19 183 VAL A CA 1
ATOM 1454 C C . VAL A 1 183 ? -5.904 -8.848 -4.664 1.00 94.19 183 VAL A C 1
ATOM 1456 O O . VAL A 1 183 ? -6.705 -9.779 -4.589 1.00 94.19 183 VAL A O 1
ATOM 1459 N N . GLY A 1 184 ? -4.600 -9.056 -4.866 1.00 90.50 184 GLY A N 1
ATOM 1460 C CA . GLY A 1 184 ? -4.000 -10.398 -4.896 1.00 90.50 184 GLY A CA 1
ATOM 1461 C C . GLY A 1 184 ? -4.279 -11.242 -6.147 1.00 90.50 184 GLY A C 1
ATOM 1462 O O . GLY A 1 184 ? -4.045 -12.444 -6.119 1.00 90.50 184 GLY A O 1
ATOM 1463 N N . MET A 1 185 ? -4.765 -10.647 -7.244 1.00 91.00 185 MET A N 1
ATOM 1464 C CA . MET A 1 185 ? -5.015 -11.352 -8.520 1.00 91.00 185 MET A CA 1
ATOM 1465 C C . MET A 1 185 ? -3.807 -11.388 -9.481 1.00 91.00 185 MET A C 1
ATOM 1467 O O . MET A 1 185 ? -3.908 -11.942 -10.574 1.00 91.00 185 MET A O 1
ATOM 1471 N N . LYS A 1 186 ? -2.684 -10.767 -9.107 1.00 90.81 186 LYS A N 1
ATOM 1472 C CA . LYS A 1 186 ? -1.405 -10.781 -9.838 1.00 90.81 186 LYS A CA 1
ATOM 1473 C C . LYS A 1 186 ? -0.326 -11.412 -8.961 1.00 90.81 186 LYS A C 1
ATOM 1475 O O . LYS A 1 186 ? -0.540 -11.568 -7.757 1.00 90.81 186 LYS A O 1
ATOM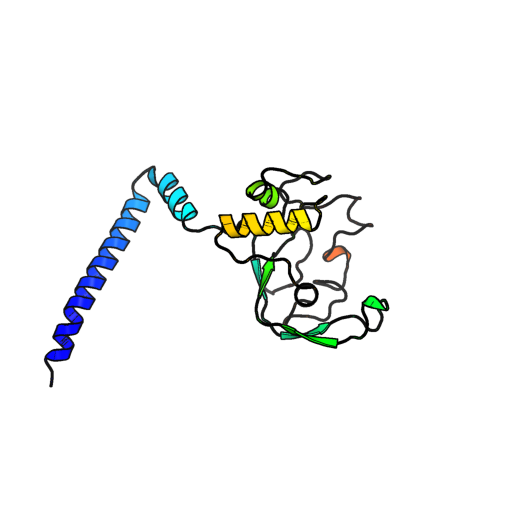 1480 N N . LEU A 1 187 ? 0.804 -11.794 -9.557 1.00 81.06 187 LEU A N 1
ATOM 1481 C CA . LEU A 1 187 ? 1.895 -12.403 -8.801 1.00 81.06 187 LEU A CA 1
ATOM 1482 C C . LEU A 1 187 ? 2.380 -11.459 -7.683 1.00 81.06 187 LEU A C 1
ATOM 1484 O O . LEU A 1 187 ? 2.500 -10.255 -7.918 1.00 81.06 187 LEU A O 1
ATOM 1488 N N . PRO A 1 188 ? 2.643 -11.983 -6.472 1.00 76.06 188 PRO A N 1
ATOM 1489 C CA . PRO A 1 188 ? 3.157 -11.189 -5.360 1.00 76.06 188 PRO A CA 1
ATOM 1490 C C . PRO A 1 188 ? 4.608 -10.748 -5.595 1.00 76.06 188 PRO A C 1
ATOM 1492 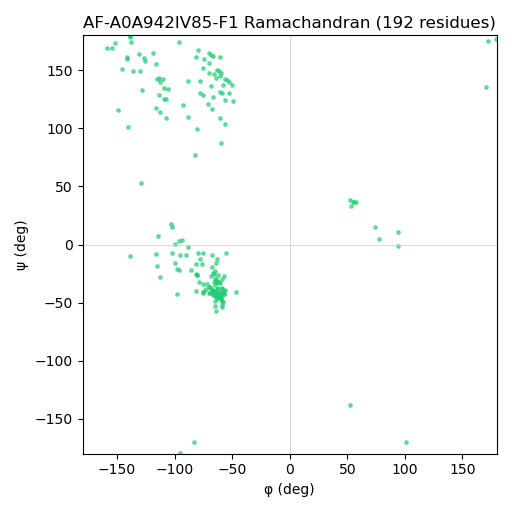O O . PRO A 1 188 ? 5.325 -11.323 -6.415 1.00 76.06 188 PRO A O 1
ATOM 1495 N N . TYR A 1 189 ? 5.067 -9.768 -4.807 1.00 62.84 189 TYR A N 1
ATOM 1496 C CA . TYR A 1 189 ? 6.453 -9.290 -4.859 1.00 62.84 189 TYR A CA 1
ATOM 1497 C C . TYR A 1 189 ? 7.482 -10.331 -4.367 1.00 62.84 189 TYR A C 1
ATOM 1499 O O . TYR A 1 189 ? 8.653 -10.261 -4.739 1.00 62.84 189 TYR A O 1
ATOM 1507 N N . GLU A 1 190 ? 7.045 -11.336 -3.598 1.00 58.75 190 GLU A N 1
ATOM 1508 C CA . GLU A 1 190 ? 7.835 -12.510 -3.215 1.00 58.75 190 GLU A CA 1
ATOM 1509 C C . GLU A 1 190 ? 7.275 -13.783 -3.870 1.00 58.75 190 GLU A C 1
ATOM 1511 O O . GLU A 1 190 ? 6.203 -14.259 -3.501 1.00 58.75 190 GLU A O 1
ATOM 1516 N N . ARG A 1 191 ? 8.037 -14.407 -4.779 1.00 49.28 191 ARG A N 1
ATOM 1517 C CA . ARG A 1 191 ? 7.904 -15.849 -5.042 1.00 49.28 191 ARG A CA 1
ATOM 1518 C C . ARG A 1 191 ? 8.713 -16.583 -3.976 1.00 49.28 191 ARG A C 1
ATOM 1520 O O . ARG A 1 191 ? 9.843 -16.987 -4.235 1.00 49.28 191 ARG A O 1
ATOM 1527 N N . VAL A 1 192 ? 8.195 -16.691 -2.756 1.00 35.25 192 VAL A N 1
ATOM 1528 C CA . VAL A 1 192 ? 8.766 -17.671 -1.825 1.00 35.25 192 VAL A CA 1
ATOM 1529 C C . VAL A 1 192 ? 8.424 -19.040 -2.404 1.00 35.25 192 VAL A C 1
ATOM 1531 O O . VAL A 1 192 ? 7.250 -19.342 -2.604 1.00 35.25 192 VAL A O 1
ATOM 1534 N N . ALA A 1 193 ? 9.455 -19.801 -2.770 1.00 29.73 193 ALA A N 1
ATOM 1535 C CA . ALA A 1 193 ? 9.320 -21.224 -3.027 1.00 29.73 193 ALA A CA 1
ATOM 1536 C C . ALA A 1 193 ? 8.590 -21.872 -1.838 1.00 29.73 193 ALA A C 1
ATOM 1538 O O . ALA A 1 193 ? 8.839 -21.489 -0.692 1.00 29.73 193 ALA A O 1
ATOM 1539 N N . GLU A 1 194 ? 7.663 -22.771 -2.166 1.00 29.39 194 GLU A N 1
ATOM 1540 C CA . GLU A 1 194 ? 6.908 -23.618 -1.233 1.00 29.39 194 GLU A CA 1
ATOM 1541 C C . GLU A 1 194 ? 7.796 -24.312 -0.189 1.00 29.39 194 GLU A C 1
ATOM 1543 O O . GLU A 1 194 ? 8.950 -24.676 -0.524 1.00 29.39 194 GLU A O 1
#

Mean predicted aligned error: 12.51 Å

Foldseek 3Di:
DPDPVVVVVVVVVVVVVVVVVVVVVVVVVCPDDPCVVVVVVVVCVVPPPQPFDKDKAAWDKDFFFDPPDDPVRDDTDIDTDHIDIDGQWAQFQLNQCVQPVDACAPDDDRQFHGDPDDPVSVVSSQVSSCVSRVDDDDDDDPVRVVCVQCVHPPRPVEPGQQHVDCVQADDDDPRVVPDTDGIPPHGHSDPPDD

Secondary structure (DSSP, 8-state):
--SHHHHHHHHHHHHHHHHHHHHHHHHHHTTSSTHHHHHHHHHTTTS---SS-EEEE--EEEEES-TTS-GGG-S-EEEEE--EEEESSPPBHHHHHHHHS----SS--TTSBP-S--HHHHHHHHHHHHHHHT----PPPHHHHHHHHTTGGG----SBTTBS-HHHH---TTTSTTS---TT-S--S-----

Sequence (194 aa):
MSDTKNKALVPIQQSLTVVKKQLAITDKLLKESDQSKLVRKIATGLEVISPIEMVFVNGGTFEMGNSDGHDKEKPVHSVTLTDFYIGKYQVTQKEWKEIMGNNPSFFKGDNLPVEQVNWFDVQTYIQKLNAKTQGNYRLPTEAEWEYAARGGNKSNNYQYSGGNTLDDVAWYKSNSNNKSHPVGMKLPYERVAE

Solvent-accessible surface area (backbone atoms only — not comparable to full-atom values): 11655 Å² total; per-residue (Å²): 144,77,68,71,67,58,67,62,48,52,61,53,52,52,50,51,49,51,52,53,52,51,51,53,49,52,57,50,62,60,72,71,49,87,54,40,60,54,51,44,52,48,52,58,61,67,43,66,70,66,83,64,61,67,40,82,43,68,44,50,73,47,74,44,64,32,88,86,54,56,79,89,32,45,73,61,42,83,47,76,47,71,67,48,72,46,63,73,52,73,64,23,31,44,54,44,26,78,64,70,74,51,75,70,33,84,72,85,51,57,56,20,54,58,40,83,69,54,74,67,56,51,52,52,47,37,53,47,43,22,70,74,56,76,51,87,68,71,82,72,52,72,66,57,47,51,40,53,45,54,2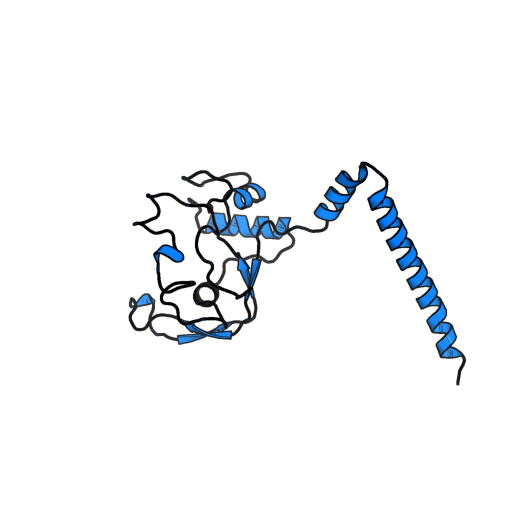7,44,88,70,43,77,80,48,85,38,50,46,33,79,50,64,79,54,38,49,80,45,86,90,77,34,79,87,50,88,57,53,66,84,79,43,51,54,47,68,84,71,77,131

Nearest PDB structures (foldseek):
  1y4j-assembly1_A  TM=7.377E-01  e=3.720E-06  Homo sapiens
  1y4j-assembly1_B  TM=6.868E-01  e=6.260E-06  Homo sapiens
  7muv-assembly1_BC  TM=1.767E-01  e=5.880E-01  Legionella pneumophila
  6tmf-assembly1_M  TM=2.081E-01  e=2.160E+00  Thermococcus celer Vu 13 = JCM 8558

pLDDT: mean 82.15, std 19.42, range [29.39, 98.5]